Protein AF-N4UVX8-F1 (afdb_monomer_lite)

Secondary structure (DSSP, 8-state):
--TTTTTTSPPPHHHHHHHHHHHHHHHHHHHHHHHHHHHHHHHHHHHHHHHHHHHHHH-GGGHHHHHHHHHHHHHHHHHHHHHHHHHHHHHHHHHHHHHHHHHHHHHHHHHSS----HHHHHHHHHHHTSTTTHHHHHHHHHSHHHHHHHHS--------------------------HHHHHHHHHHHHHHT--

Structure (mmCIF, N/CA/C/O backbone):
data_AF-N4UVX8-F1
#
_entry.id   AF-N4UVX8-F1
#
loop_
_atom_site.group_PDB
_atom_site.id
_atom_site.type_symbol
_atom_site.label_atom_id
_atom_site.label_alt_id
_atom_site.label_comp_id
_atom_site.label_asym_id
_atom_site.label_entity_id
_atom_site.label_seq_id
_atom_site.pdbx_PDB_ins_code
_atom_site.Cartn_x
_atom_site.Cartn_y
_atom_site.Cartn_z
_atom_site.occupancy
_atom_site.B_iso_or_equiv
_atom_site.auth_seq_id
_atom_site.auth_comp_id
_atom_site.auth_asym_id
_atom_site.auth_atom_id
_atom_site.pdbx_PDB_model_num
ATOM 1 N N . MET A 1 1 ? 29.678 16.728 -23.050 1.00 40.78 1 MET A N 1
ATOM 2 C CA . MET A 1 1 ? 29.365 16.455 -24.475 1.00 40.78 1 MET A CA 1
ATOM 3 C C . MET A 1 1 ? 28.230 15.430 -24.682 1.00 40.78 1 MET A C 1
ATOM 5 O O . MET A 1 1 ? 28.049 14.961 -25.798 1.00 40.78 1 MET A O 1
ATOM 9 N N . GLU A 1 2 ? 27.412 15.107 -23.670 1.00 51.91 2 GLU A N 1
ATOM 10 C CA . GLU A 1 2 ? 26.351 14.078 -23.790 1.00 51.91 2 GLU A CA 1
ATOM 11 C C . GLU A 1 2 ? 24.939 14.648 -24.028 1.00 51.91 2 GLU A C 1
ATOM 13 O O . GLU A 1 2 ? 24.034 13.927 -24.437 1.00 51.91 2 GLU A O 1
ATOM 18 N N . THR A 1 3 ? 24.749 15.954 -23.828 1.00 58.91 3 THR A N 1
ATOM 19 C CA . THR A 1 3 ? 23.433 16.615 -23.831 1.00 58.91 3 THR A CA 1
ATOM 20 C C . THR A 1 3 ? 22.866 16.897 -25.224 1.00 58.91 3 THR A C 1
ATOM 22 O O . THR A 1 3 ? 21.654 16.942 -25.385 1.00 58.91 3 THR A O 1
ATOM 25 N N . PHE A 1 4 ? 23.713 17.042 -26.249 1.00 47.88 4 PHE A N 1
ATOM 26 C CA . PHE A 1 4 ? 23.254 17.292 -27.624 1.00 47.88 4 PHE A CA 1
ATOM 27 C C . PHE A 1 4 ? 23.022 16.005 -28.432 1.00 47.88 4 PHE A C 1
ATOM 29 O O . PHE A 1 4 ? 22.174 15.984 -29.320 1.00 47.88 4 PHE A O 1
ATOM 36 N N . LYS A 1 5 ? 23.700 14.897 -28.092 1.00 51.62 5 LYS A N 1
ATOM 37 C CA . LYS A 1 5 ? 23.444 13.581 -28.710 1.00 51.62 5 LYS A CA 1
ATOM 38 C C . LYS A 1 5 ? 22.181 12.910 -28.156 1.00 51.62 5 LYS A C 1
ATOM 40 O O . LYS A 1 5 ? 21.534 12.165 -28.882 1.00 51.62 5 LYS A O 1
ATOM 45 N N . SER A 1 6 ? 21.782 13.208 -26.918 1.00 54.44 6 SER A N 1
ATOM 46 C CA . SER A 1 6 ? 20.578 12.654 -26.276 1.00 54.44 6 SER A CA 1
ATOM 47 C C . SER A 1 6 ? 19.251 13.273 -26.745 1.00 54.44 6 SER A C 1
ATOM 49 O O . SER A 1 6 ? 18.189 12.731 -26.438 1.00 54.44 6 SER A O 1
ATOM 51 N N . LEU A 1 7 ? 19.296 14.375 -27.505 1.00 53.41 7 LEU A N 1
ATOM 52 C CA . LEU A 1 7 ? 18.116 14.979 -28.138 1.00 53.41 7 LEU A CA 1
ATOM 53 C C . LEU A 1 7 ? 17.735 14.293 -29.462 1.00 53.41 7 LEU A C 1
ATOM 55 O O . LEU A 1 7 ? 16.560 14.290 -29.819 1.00 53.41 7 LEU A O 1
ATOM 59 N N . PHE A 1 8 ? 18.695 13.663 -30.152 1.00 54.16 8 PHE A N 1
ATOM 60 C CA . PHE A 1 8 ? 18.471 12.973 -31.433 1.00 54.16 8 PHE A CA 1
ATOM 61 C C . PHE A 1 8 ? 18.647 11.445 -31.362 1.00 54.16 8 PHE A C 1
ATOM 63 O O . PHE A 1 8 ? 18.102 10.730 -32.201 1.00 54.16 8 PHE A O 1
ATOM 70 N N . ALA A 1 9 ? 19.351 10.915 -30.356 1.00 58.72 9 ALA A N 1
ATOM 71 C CA . ALA A 1 9 ? 19.479 9.477 -30.132 1.00 58.72 9 ALA A CA 1
ATOM 72 C C . ALA A 1 9 ? 18.426 8.982 -29.131 1.00 58.72 9 ALA A C 1
ATOM 74 O O . ALA A 1 9 ? 18.265 9.540 -28.042 1.00 58.72 9 ALA A O 1
ATOM 75 N N . LYS A 1 10 ? 17.713 7.904 -29.489 1.00 59.44 10 LYS A N 1
ATOM 76 C CA . LYS A 1 10 ? 16.819 7.191 -28.564 1.00 59.44 10 LYS A CA 1
ATOM 77 C C . LYS A 1 10 ? 17.605 6.854 -27.283 1.00 59.44 10 LYS A C 1
ATOM 79 O O . LYS A 1 10 ? 18.755 6.428 -27.397 1.00 59.44 10 LYS A O 1
ATOM 84 N N . PRO A 1 11 ? 17.036 7.060 -26.081 1.00 63.69 11 PRO A N 1
ATOM 85 C CA . PRO A 1 11 ? 17.769 6.803 -24.851 1.00 63.69 11 PRO A CA 1
ATOM 86 C C . PRO A 1 11 ? 18.174 5.331 -24.791 1.00 63.69 11 PRO A C 1
ATOM 88 O O . PRO A 1 11 ? 17.355 4.469 -25.105 1.00 63.69 11 PRO A O 1
ATOM 91 N N . ASP A 1 12 ? 19.416 5.059 -24.392 1.00 72.50 12 ASP A N 1
ATOM 92 C CA . ASP A 1 12 ? 19.961 3.703 -24.306 1.00 72.50 12 ASP A CA 1
ATOM 93 C C . ASP A 1 12 ? 19.001 2.774 -23.528 1.00 72.50 12 ASP A C 1
ATOM 95 O O . ASP A 1 12 ? 18.672 3.077 -22.372 1.00 72.50 12 ASP A O 1
ATOM 99 N N . PRO A 1 13 ? 18.541 1.658 -24.133 1.00 73.00 13 PRO A N 1
ATOM 100 C CA . PRO A 1 13 ? 17.658 0.681 -23.499 1.00 73.00 13 PRO A CA 1
ATOM 101 C C . PRO A 1 13 ? 18.147 0.210 -22.128 1.00 73.00 13 PRO A C 1
ATOM 103 O O . PRO A 1 13 ? 17.337 -0.064 -21.240 1.00 73.00 13 PRO A O 1
ATOM 106 N N . GLN A 1 14 ? 19.465 0.141 -21.927 1.00 77.00 14 GLN A N 1
ATOM 107 C CA . GLN A 1 14 ? 20.035 -0.297 -20.661 1.00 77.00 14 GLN A CA 1
ATOM 108 C C . GLN A 1 14 ? 19.916 0.782 -19.573 1.00 77.00 14 GLN A C 1
ATOM 110 O O . GLN A 1 14 ? 19.526 0.470 -18.445 1.00 77.00 14 GLN A O 1
ATOM 115 N N . ALA A 1 15 ? 20.190 2.052 -19.886 1.00 81.25 15 ALA A N 1
ATOM 116 C CA . ALA A 1 15 ? 19.948 3.177 -18.974 1.00 81.25 15 ALA A CA 1
ATOM 117 C C . ALA A 1 15 ? 18.460 3.291 -18.591 1.00 81.25 15 ALA A C 1
ATOM 119 O O . ALA A 1 15 ? 18.096 3.476 -17.428 1.00 81.25 15 ALA A O 1
ATOM 120 N N . GLN A 1 16 ? 17.603 3.084 -19.580 1.00 75.69 16 GLN A N 1
ATOM 121 C CA . GLN A 1 16 ? 16.155 3.007 -19.481 1.00 75.69 16 GLN A CA 1
ATOM 122 C C . GLN A 1 16 ? 15.686 1.906 -18.502 1.00 75.69 16 GLN A C 1
ATOM 124 O O . GLN A 1 16 ? 14.980 2.186 -17.528 1.00 75.69 16 GLN A O 1
ATOM 129 N N . MET A 1 17 ? 16.155 0.665 -18.678 1.00 78.56 17 MET A N 1
ATOM 130 C CA . MET A 1 17 ? 15.891 -0.454 -17.763 1.00 78.56 17 MET A CA 1
ATOM 131 C C . MET A 1 17 ? 16.332 -0.141 -16.325 1.00 78.56 17 MET A C 1
ATOM 133 O O . MET A 1 17 ? 15.637 -0.494 -15.366 1.00 78.56 17 MET A O 1
ATOM 137 N N . ARG A 1 18 ? 17.489 0.511 -16.150 1.00 83.50 18 ARG A N 1
ATOM 138 C CA . ARG A 1 18 ? 17.996 0.900 -14.824 1.00 83.50 18 ARG A CA 1
ATOM 139 C C . ARG A 1 18 ? 17.071 1.910 -14.151 1.00 83.50 18 ARG A C 1
ATOM 141 O O . ARG A 1 18 ? 16.739 1.708 -12.984 1.00 83.50 18 ARG A O 1
ATOM 148 N N . LYS A 1 19 ? 16.608 2.934 -14.878 1.00 83.12 19 LYS A N 1
ATOM 149 C CA . LYS A 1 19 ? 15.658 3.933 -14.363 1.00 83.12 19 LYS A CA 1
ATOM 150 C C . LYS A 1 19 ? 14.337 3.284 -13.940 1.00 83.12 19 LYS A C 1
ATOM 152 O O . LYS A 1 19 ? 13.913 3.471 -12.802 1.00 83.12 19 LYS A O 1
ATOM 157 N N . CYS A 1 20 ? 13.750 2.447 -14.800 1.00 80.44 20 CYS A N 1
ATOM 158 C CA . CYS A 1 20 ? 12.512 1.727 -14.491 1.00 80.44 20 CYS A CA 1
ATOM 159 C C . CYS A 1 20 ? 12.672 0.858 -13.232 1.00 80.44 20 CYS A C 1
ATOM 161 O O . CYS A 1 20 ? 11.889 0.968 -12.292 1.00 80.44 20 CYS A O 1
ATOM 163 N N . ASN A 1 21 ? 13.738 0.053 -13.149 1.00 84.38 21 ASN A N 1
ATOM 164 C CA . ASN A 1 21 ? 14.011 -0.764 -11.963 1.00 84.38 21 ASN A CA 1
ATOM 165 C C . ASN A 1 21 ? 14.239 0.079 -10.697 1.00 84.38 21 ASN A C 1
ATOM 167 O O . ASN A 1 21 ? 13.821 -0.331 -9.615 1.00 84.38 21 ASN A O 1
ATOM 171 N N . ALA A 1 22 ? 14.908 1.230 -10.799 1.00 87.69 22 ALA A N 1
ATOM 172 C CA . ALA A 1 22 ? 15.131 2.121 -9.663 1.00 87.69 22 ALA A CA 1
ATOM 173 C C . ALA A 1 22 ? 13.805 2.691 -9.133 1.00 87.69 22 ALA A C 1
ATOM 175 O O . ALA A 1 22 ? 13.542 2.590 -7.931 1.00 87.69 22 ALA A O 1
ATOM 176 N N . LEU A 1 23 ? 12.944 3.189 -10.027 1.00 84.88 23 LEU A N 1
ATOM 177 C CA . LEU A 1 23 ? 11.608 3.689 -9.697 1.00 84.88 23 LEU A CA 1
ATOM 178 C C . LEU A 1 23 ? 10.728 2.595 -9.081 1.00 84.88 23 LEU A C 1
ATOM 180 O O . LEU A 1 23 ? 10.108 2.811 -8.039 1.00 84.88 23 LEU A O 1
ATOM 184 N N . MET A 1 24 ? 10.701 1.392 -9.661 1.00 84.88 24 MET A N 1
ATOM 185 C CA . MET A 1 24 ? 9.924 0.275 -9.111 1.00 84.88 24 MET A CA 1
ATOM 186 C C . MET A 1 24 ? 10.395 -0.112 -7.706 1.00 84.88 24 MET A C 1
ATOM 188 O O . MET A 1 24 ? 9.577 -0.214 -6.793 1.00 84.88 24 MET A O 1
ATOM 192 N N . ARG A 1 25 ? 11.712 -0.222 -7.480 1.00 89.75 25 ARG A N 1
ATOM 193 C CA . ARG A 1 25 ? 12.271 -0.499 -6.145 1.00 89.75 25 ARG A CA 1
ATOM 194 C C . ARG A 1 25 ? 11.951 0.606 -5.142 1.00 89.75 25 ARG A C 1
ATOM 196 O O . ARG A 1 25 ? 11.700 0.309 -3.977 1.00 89.75 25 ARG A O 1
ATOM 203 N N . GLN A 1 26 ? 11.976 1.872 -5.555 1.00 89.94 26 GLN A N 1
ATOM 204 C CA . GLN A 1 26 ? 11.597 2.991 -4.690 1.00 89.94 26 GLN A CA 1
ATOM 205 C C . GLN A 1 26 ? 10.130 2.884 -4.256 1.00 89.94 26 GLN A C 1
ATOM 207 O O . GLN A 1 26 ? 9.838 3.030 -3.069 1.00 89.94 26 GLN A O 1
ATOM 212 N N . ASN A 1 27 ? 9.229 2.567 -5.187 1.00 86.88 27 ASN A N 1
ATOM 213 C CA . ASN A 1 27 ? 7.809 2.378 -4.897 1.00 86.88 27 ASN A CA 1
ATOM 214 C C . ASN A 1 27 ? 7.556 1.164 -3.999 1.00 86.88 27 ASN A C 1
ATOM 216 O O . ASN A 1 27 ? 6.826 1.285 -3.021 1.00 86.88 27 ASN A O 1
ATOM 220 N N . ILE A 1 28 ? 8.220 0.032 -4.251 1.00 90.62 28 ILE A N 1
ATOM 221 C CA . ILE A 1 28 ? 8.122 -1.157 -3.390 1.00 90.62 28 ILE A CA 1
ATOM 222 C C . ILE A 1 28 ? 8.539 -0.819 -1.953 1.00 90.62 28 ILE A C 1
ATOM 224 O O . ILE A 1 28 ? 7.806 -1.124 -1.017 1.00 90.62 28 ILE A O 1
ATOM 228 N N . ARG A 1 29 ? 9.663 -0.110 -1.762 1.00 93.44 29 ARG A N 1
ATOM 229 C CA . ARG A 1 29 ? 10.108 0.324 -0.423 1.00 93.44 29 ARG A CA 1
ATOM 230 C C . ARG A 1 29 ? 9.149 1.314 0.235 1.00 93.44 29 ARG A C 1
ATOM 232 O O . ARG A 1 29 ? 9.030 1.322 1.457 1.00 93.44 29 ARG A O 1
ATOM 239 N N . LYS A 1 30 ? 8.502 2.187 -0.543 1.00 91.00 30 LYS A N 1
ATOM 240 C CA . LYS A 1 30 ? 7.473 3.100 -0.029 1.00 91.00 30 LYS A CA 1
ATOM 241 C C . LYS A 1 30 ? 6.278 2.299 0.495 1.00 91.00 30 LYS A C 1
ATOM 243 O O . LYS A 1 30 ? 5.943 2.448 1.662 1.00 91.00 30 LYS A O 1
ATOM 248 N N . ILE A 1 31 ? 5.753 1.374 -0.308 1.00 91.12 31 ILE A N 1
ATOM 249 C CA . ILE A 1 31 ? 4.643 0.497 0.088 1.00 91.12 31 ILE A CA 1
ATOM 250 C C . ILE A 1 31 ? 5.011 -0.350 1.305 1.00 91.12 31 ILE A C 1
ATOM 252 O O . ILE A 1 31 ? 4.191 -0.509 2.198 1.00 91.12 31 ILE A O 1
ATOM 256 N N . ASP A 1 32 ? 6.237 -0.866 1.387 1.00 94.19 32 ASP A N 1
ATOM 257 C CA . ASP A 1 32 ? 6.678 -1.631 2.556 1.00 94.19 32 ASP A CA 1
ATOM 258 C C . ASP A 1 32 ? 6.656 -0.807 3.845 1.00 94.19 32 ASP A C 1
ATOM 260 O O . ASP A 1 32 ? 6.215 -1.307 4.883 1.00 94.19 32 ASP A O 1
ATOM 264 N N . ARG A 1 33 ? 7.069 0.465 3.779 1.00 94.25 33 ARG A N 1
ATOM 265 C CA . ARG A 1 33 ? 6.947 1.392 4.911 1.00 94.25 33 ARG A CA 1
ATOM 266 C C . ARG A 1 33 ? 5.485 1.664 5.249 1.00 94.25 33 ARG A C 1
ATOM 268 O O . ARG A 1 33 ? 5.116 1.551 6.413 1.00 94.25 33 ARG A O 1
ATOM 275 N N . ASP A 1 34 ? 4.650 1.933 4.250 1.00 92.25 34 ASP A N 1
ATOM 276 C CA . ASP A 1 34 ? 3.224 2.207 4.455 1.00 92.25 34 ASP A CA 1
ATOM 277 C C . ASP A 1 34 ? 2.500 0.991 5.066 1.00 92.25 34 ASP A C 1
ATOM 279 O O . ASP A 1 34 ? 1.735 1.140 6.019 1.00 92.25 34 ASP A O 1
ATOM 283 N N . ILE A 1 35 ? 2.809 -0.233 4.616 1.00 94.56 35 ILE A N 1
ATOM 284 C CA . ILE A 1 35 ? 2.303 -1.484 5.206 1.00 94.56 35 ILE A CA 1
ATOM 285 C C . ILE A 1 35 ? 2.717 -1.593 6.676 1.00 94.56 35 ILE A C 1
ATOM 287 O O . ILE A 1 35 ? 1.895 -1.960 7.516 1.00 94.56 35 ILE A O 1
ATOM 291 N N . GLN A 1 36 ? 3.977 -1.301 7.012 1.00 96.25 36 GLN A N 1
ATOM 292 C CA . GLN A 1 36 ? 4.435 -1.333 8.403 1.00 96.25 36 GLN A CA 1
ATOM 293 C C . GLN A 1 36 ? 3.712 -0.290 9.261 1.00 96.25 36 GLN A C 1
ATOM 295 O O . GLN A 1 36 ? 3.257 -0.625 10.356 1.00 96.25 36 GLN A O 1
ATOM 300 N N . THR A 1 37 ? 3.540 0.932 8.758 1.00 94.94 37 THR A N 1
ATOM 301 C CA . THR A 1 37 ? 2.798 1.994 9.447 1.00 94.94 37 THR A CA 1
ATOM 302 C C . THR A 1 37 ? 1.348 1.582 9.697 1.00 94.94 37 THR A C 1
ATOM 304 O O . THR A 1 37 ? 0.873 1.673 10.830 1.00 94.94 37 THR A O 1
ATOM 307 N N . VAL A 1 38 ? 0.654 1.041 8.691 1.00 95.31 38 VAL A N 1
ATOM 308 C CA . VAL A 1 38 ? -0.734 0.573 8.839 1.00 95.31 38 VAL A CA 1
ATOM 309 C C . VAL A 1 38 ? -0.824 -0.597 9.821 1.00 95.31 38 VAL A C 1
ATOM 311 O O . VAL A 1 38 ? -1.698 -0.595 10.682 1.00 95.31 38 VAL A O 1
ATOM 314 N N . LYS A 1 39 ? 0.114 -1.552 9.793 1.00 95.62 39 LYS A N 1
ATOM 315 C CA . LYS A 1 39 ? 0.164 -2.649 10.779 1.00 95.62 39 LYS A CA 1
ATOM 316 C C . LYS A 1 39 ? 0.351 -2.151 12.213 1.00 95.62 39 LYS A C 1
ATOM 318 O O . LYS A 1 39 ? -0.255 -2.696 13.135 1.00 95.62 39 LYS A O 1
ATOM 323 N N . GLN A 1 40 ? 1.169 -1.120 12.424 1.00 96.06 40 GLN A N 1
ATOM 324 C CA . GLN A 1 40 ? 1.317 -0.508 13.746 1.00 96.06 40 GLN A CA 1
ATOM 325 C C . GLN A 1 40 ? 0.020 0.166 14.203 1.00 96.06 40 GLN A C 1
ATOM 327 O O . GLN A 1 40 ? -0.340 0.045 15.375 1.00 96.06 40 GLN A O 1
ATOM 332 N N . VAL A 1 41 ? -0.693 0.843 13.296 1.00 94.69 41 VAL A N 1
ATOM 333 C CA . VAL A 1 41 ? -2.023 1.403 13.576 1.00 94.69 41 VAL A CA 1
ATOM 334 C C . VAL A 1 41 ? -2.998 0.286 13.945 1.00 94.69 41 VAL A C 1
ATOM 336 O O . VAL A 1 41 ? -3.614 0.365 15.000 1.00 94.69 41 VAL A O 1
ATOM 339 N N . GLU A 1 42 ? -3.070 -0.801 13.171 1.00 94.94 42 GLU A N 1
ATOM 340 C CA . GLU A 1 42 ? -3.922 -1.959 13.481 1.00 94.94 42 GLU A CA 1
ATOM 341 C C . GLU A 1 42 ? -3.647 -2.530 14.880 1.00 94.94 42 GLU A C 1
ATOM 343 O O . GLU A 1 42 ? -4.580 -2.792 15.643 1.00 94.94 42 GLU A O 1
ATOM 348 N N . TYR A 1 43 ? -2.371 -2.699 15.238 1.00 96.38 43 TYR A N 1
ATOM 349 C CA . TYR A 1 43 ? -1.975 -3.203 16.552 1.00 96.38 43 TYR A CA 1
ATOM 350 C C . TYR A 1 43 ? -2.409 -2.262 17.683 1.00 96.38 43 TYR A C 1
ATOM 352 O O . TYR A 1 43 ? -2.991 -2.704 18.677 1.00 96.38 43 TYR A O 1
ATOM 360 N N . LYS A 1 44 ? -2.178 -0.953 17.524 1.00 96.25 44 LYS A N 1
ATOM 361 C CA . LYS A 1 44 ? -2.595 0.065 18.498 1.00 96.25 44 LYS A CA 1
ATOM 362 C C . LYS A 1 44 ? -4.116 0.104 18.643 1.00 96.25 44 LYS A C 1
ATOM 364 O O . LYS A 1 44 ? -4.604 0.054 19.768 1.00 96.25 44 LYS A O 1
ATOM 369 N N . THR A 1 45 ? -4.861 0.103 17.540 1.00 96.31 45 THR A N 1
ATOM 370 C CA . THR A 1 45 ? -6.331 0.106 17.546 1.00 96.31 45 THR A CA 1
ATOM 371 C C . THR A 1 45 ? -6.891 -1.140 18.227 1.00 96.31 45 THR A C 1
ATOM 373 O O . THR A 1 45 ? -7.806 -1.035 19.040 1.00 96.31 45 THR A O 1
ATOM 376 N N . LYS A 1 46 ? -6.299 -2.320 17.993 1.00 96.06 46 LYS A N 1
ATOM 377 C CA . LYS A 1 46 ? -6.678 -3.548 18.709 1.00 96.06 46 LYS A CA 1
ATOM 378 C C . LYS A 1 46 ? -6.495 -3.404 20.223 1.00 96.06 46 LYS A C 1
ATOM 380 O O . LYS A 1 46 ? -7.370 -3.808 20.985 1.00 96.06 46 LYS A O 1
ATOM 385 N N . ASN A 1 47 ? -5.389 -2.809 20.665 1.00 96.62 47 ASN A N 1
ATOM 386 C CA . ASN A 1 47 ? -5.144 -2.581 22.089 1.00 96.62 47 ASN A CA 1
ATOM 387 C C . ASN A 1 47 ? -6.105 -1.547 22.688 1.00 96.62 47 ASN A C 1
ATOM 389 O O . ASN A 1 47 ? -6.558 -1.741 23.813 1.00 96.62 47 ASN A O 1
ATOM 393 N N . LEU A 1 48 ? -6.458 -0.494 21.945 1.00 95.31 48 LEU A N 1
ATOM 394 C CA . LEU A 1 48 ? -7.455 0.494 22.371 1.00 95.31 48 LEU A CA 1
ATOM 395 C C . LEU A 1 48 ? -8.834 -0.142 22.574 1.00 95.31 48 LEU A C 1
ATOM 397 O O . LEU A 1 48 ? -9.469 0.126 23.590 1.00 95.31 48 LEU A O 1
ATOM 401 N N . ILE A 1 49 ? -9.251 -1.052 21.686 1.00 94.81 49 ILE A N 1
ATOM 402 C CA . ILE A 1 49 ? -10.495 -1.825 21.843 1.00 94.81 49 ILE A CA 1
ATOM 403 C C . ILE A 1 49 ? -10.473 -2.624 23.151 1.00 94.81 49 ILE A C 1
ATOM 405 O O . ILE A 1 49 ? -11.407 -2.538 23.943 1.00 94.81 49 ILE A O 1
ATOM 409 N N . LEU A 1 50 ? -9.389 -3.363 23.413 1.00 94.56 50 LEU A N 1
ATOM 410 C CA . LEU A 1 50 ? -9.258 -4.164 24.636 1.00 94.56 50 LEU A CA 1
ATOM 411 C C . LEU A 1 50 ? -9.235 -3.302 25.905 1.00 94.56 50 LEU A C 1
ATOM 413 O O . LEU A 1 50 ? -9.739 -3.714 26.947 1.00 94.56 50 LEU A O 1
ATOM 417 N N . GLN A 1 51 ? -8.628 -2.116 25.846 1.00 93.00 51 GLN A N 1
ATOM 418 C CA . GLN A 1 51 ? -8.610 -1.186 26.972 1.00 93.00 51 GLN A CA 1
ATOM 419 C C . GLN A 1 51 ? -9.988 -0.573 27.229 1.00 93.00 51 GLN A C 1
ATOM 421 O O . GLN A 1 51 ? -10.385 -0.478 28.388 1.00 93.00 51 GLN A O 1
ATOM 426 N N . ALA A 1 52 ? -10.710 -0.180 26.179 1.00 91.69 52 ALA A N 1
ATOM 427 C CA . ALA A 1 52 ? -12.063 0.353 26.295 1.00 91.69 52 ALA A CA 1
ATOM 428 C C . ALA A 1 52 ? -13.028 -0.701 26.866 1.00 91.69 52 ALA A C 1
ATOM 430 O O . ALA A 1 52 ? -13.762 -0.404 27.808 1.00 91.69 52 ALA A O 1
ATOM 431 N N . ASP A 1 53 ? -12.941 -1.952 26.405 1.00 90.69 53 ASP A N 1
ATOM 432 C CA . ASP A 1 53 ? -13.741 -3.064 26.935 1.00 90.69 53 ASP A CA 1
ATOM 433 C C . ASP A 1 53 ? -13.464 -3.323 28.428 1.00 90.69 53 ASP A C 1
ATOM 435 O O . ASP A 1 53 ? -14.380 -3.368 29.249 1.00 90.69 53 ASP A O 1
ATOM 439 N N . LYS A 1 54 ? -12.187 -3.360 28.833 1.00 91.06 54 LYS A N 1
ATOM 440 C CA . LYS A 1 54 ? -11.810 -3.492 30.253 1.00 91.06 54 LYS A CA 1
ATOM 441 C C . LYS A 1 54 ? -12.313 -2.338 31.125 1.00 91.06 54 LYS A C 1
ATOM 443 O O . LYS A 1 54 ? -12.640 -2.561 32.289 1.00 91.06 54 LYS A O 1
ATOM 448 N N . ARG A 1 55 ? -12.359 -1.104 30.604 1.00 88.25 55 ARG A N 1
ATOM 449 C CA . ARG A 1 55 ? -12.927 0.047 31.333 1.00 88.25 55 ARG A CA 1
ATOM 450 C C . ARG A 1 55 ? -14.433 -0.109 31.524 1.00 88.25 55 ARG A C 1
ATOM 452 O O . ARG A 1 55 ? -14.911 0.150 32.623 1.00 88.25 55 ARG A O 1
ATOM 459 N N . ALA A 1 56 ? -15.150 -0.582 30.502 1.00 88.38 56 ALA A N 1
ATOM 460 C CA . ALA A 1 56 ? -16.585 -0.851 30.588 1.00 88.38 56 ALA A CA 1
ATOM 461 C C . ALA A 1 56 ? -16.918 -1.882 31.678 1.00 88.38 56 ALA A C 1
ATOM 463 O O . ALA A 1 56 ? -17.918 -1.738 32.374 1.00 88.38 56 ALA A O 1
ATOM 464 N N . GLN A 1 57 ? -16.062 -2.897 31.845 1.00 86.94 57 GLN A N 1
ATOM 465 C CA . GLN A 1 57 ? -16.230 -3.931 32.871 1.00 86.94 57 GLN A CA 1
ATOM 466 C C . GLN A 1 57 ? -15.986 -3.419 34.299 1.00 86.94 57 GLN A C 1
ATOM 468 O O . GLN A 1 57 ? -16.610 -3.913 35.233 1.00 86.94 57 GLN A O 1
ATOM 473 N N . ARG A 1 58 ? -15.076 -2.451 34.491 1.00 88.12 58 ARG A N 1
ATOM 474 C CA . ARG A 1 58 ? -14.755 -1.898 35.821 1.00 88.12 58 ARG A CA 1
ATOM 475 C C . ARG A 1 58 ? -15.730 -0.827 36.290 1.00 88.12 58 ARG A C 1
ATOM 477 O O . ARG A 1 58 ? -16.007 -0.766 37.480 1.00 88.12 58 ARG A O 1
ATOM 484 N N . ASP A 1 59 ? -16.209 0.012 35.376 1.00 87.44 59 ASP A N 1
ATOM 485 C CA . ASP A 1 59 ? -17.081 1.143 35.692 1.00 87.44 59 ASP A CA 1
ATOM 486 C C . ASP A 1 59 ? -18.400 1.034 34.904 1.00 87.44 59 ASP A C 1
ATOM 488 O O . ASP A 1 59 ? -18.501 1.529 33.773 1.00 87.44 59 ASP A O 1
ATOM 492 N N . PRO A 1 60 ? -19.447 0.411 35.485 1.00 84.88 60 PRO A N 1
ATOM 493 C CA . PRO A 1 60 ? -20.737 0.224 34.814 1.00 84.88 60 PRO A CA 1
ATOM 494 C C . PRO A 1 60 ? -21.406 1.544 34.408 1.00 84.88 60 PRO A C 1
ATOM 496 O O . PRO A 1 60 ? -22.136 1.601 33.419 1.00 84.88 60 PRO A O 1
ATOM 499 N N . SER A 1 61 ? -21.116 2.628 35.134 1.00 88.25 61 SER A N 1
ATOM 500 C CA . SER A 1 61 ? -21.611 3.979 34.846 1.00 88.25 61 SER A CA 1
ATOM 501 C C . SER A 1 61 ? -21.123 4.519 33.493 1.00 88.25 61 SER A C 1
ATOM 503 O O . SER A 1 61 ? -21.853 5.236 32.808 1.00 88.25 61 SER A O 1
ATOM 505 N N . ARG A 1 62 ? -19.912 4.134 33.064 1.00 86.56 62 ARG A N 1
ATOM 506 C CA . ARG A 1 62 ? -19.288 4.561 31.799 1.00 86.56 62 ARG A CA 1
ATOM 507 C C . ARG A 1 62 ? -19.415 3.524 30.684 1.00 86.56 62 ARG A C 1
ATOM 509 O O . ARG A 1 62 ? -18.931 3.758 29.576 1.00 86.56 62 ARG A O 1
ATOM 516 N N . ALA A 1 63 ? -20.101 2.407 30.929 1.00 87.44 63 ALA A N 1
ATOM 517 C CA . ALA A 1 63 ? -20.208 1.302 29.980 1.00 87.44 63 ALA A CA 1
ATOM 518 C C . ALA A 1 63 ? -20.768 1.733 28.612 1.00 87.44 63 ALA A C 1
ATOM 520 O O . ALA A 1 63 ? -20.247 1.314 27.582 1.00 87.44 63 ALA A O 1
ATOM 521 N N . LYS A 1 64 ? -21.771 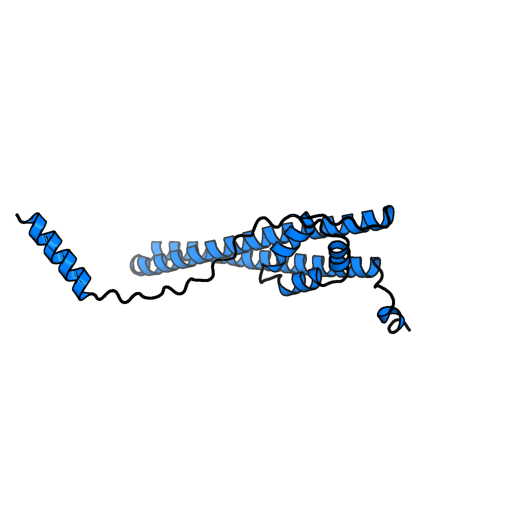2.624 28.576 1.00 89.56 64 LYS A N 1
ATOM 522 C CA . LYS A 1 64 ? -22.340 3.131 27.311 1.00 89.56 64 LYS A CA 1
ATOM 523 C C . LYS A 1 64 ? -21.321 3.909 26.471 1.00 89.56 64 LYS A C 1
ATOM 525 O O . LYS A 1 64 ? -21.269 3.714 25.261 1.00 89.56 64 LYS A O 1
ATOM 530 N N . GLN A 1 65 ? -20.508 4.757 27.104 1.00 89.69 65 GLN A N 1
ATOM 531 C CA . GLN A 1 65 ? -19.461 5.526 26.419 1.00 89.69 65 GLN A CA 1
ATOM 532 C C . GLN A 1 65 ? -18.362 4.594 25.901 1.00 89.69 65 GLN A C 1
ATOM 534 O O . GLN A 1 65 ? -18.012 4.634 24.726 1.00 89.69 65 GLN A O 1
ATOM 539 N N . ALA A 1 66 ? -17.893 3.673 26.744 1.00 90.62 66 ALA A N 1
ATOM 540 C CA . ALA A 1 66 ? -16.880 2.696 26.358 1.00 90.62 66 ALA A CA 1
ATOM 541 C C . ALA A 1 66 ? -17.349 1.780 25.208 1.00 90.62 66 ALA A C 1
ATOM 543 O O . ALA A 1 66 ? -16.572 1.463 24.312 1.00 90.62 66 ALA A O 1
ATOM 544 N N . GLN A 1 67 ? -18.630 1.399 25.170 1.00 89.38 67 GLN A N 1
ATOM 545 C CA . GLN A 1 67 ? -19.205 0.643 24.051 1.00 89.38 67 GLN A CA 1
ATOM 546 C C . GLN A 1 67 ? -19.232 1.438 22.737 1.00 89.38 67 GLN A C 1
ATOM 548 O O . GLN A 1 67 ? -19.041 0.849 21.671 1.00 89.38 67 GLN A O 1
ATOM 553 N N . GLN A 1 68 ? -19.464 2.753 22.788 1.00 91.69 68 GLN A N 1
ATOM 554 C CA . GLN A 1 68 ? -19.374 3.618 21.606 1.00 91.69 68 GLN A CA 1
ATOM 555 C C . GLN A 1 68 ? -17.928 3.699 21.101 1.00 91.69 68 GLN A C 1
ATOM 557 O O . GLN A 1 68 ? -17.687 3.407 19.931 1.00 91.69 68 GLN A O 1
ATOM 562 N N . GLU A 1 69 ? -16.960 3.943 21.993 1.00 92.50 69 GLU A N 1
ATOM 563 C CA . GLU A 1 69 ? -15.527 3.943 21.657 1.00 92.50 69 GLU A CA 1
ATOM 564 C C . GLU A 1 69 ? -15.092 2.623 21.001 1.00 92.50 69 GLU A C 1
ATOM 566 O O . GLU A 1 69 ? -14.424 2.621 19.967 1.00 92.50 69 GLU A O 1
ATOM 571 N N . VAL A 1 70 ? -15.517 1.479 21.553 1.00 93.81 70 VAL A N 1
ATOM 572 C CA . VAL A 1 70 ? -15.238 0.153 20.978 1.00 93.81 70 VAL A CA 1
ATOM 573 C C . VAL A 1 70 ? -15.790 0.032 19.558 1.00 93.81 70 VAL A C 1
ATOM 575 O O . VAL A 1 70 ? -15.098 -0.485 18.678 1.00 93.81 70 VAL A O 1
ATOM 578 N N . ARG A 1 71 ? -17.017 0.507 19.306 1.00 94.38 71 ARG A N 1
ATOM 579 C CA . ARG A 1 71 ? -17.633 0.465 17.970 1.00 94.38 71 ARG A CA 1
ATOM 580 C C . ARG A 1 71 ? -16.871 1.326 16.969 1.00 94.38 71 ARG A C 1
ATOM 582 O O . ARG A 1 71 ? -16.653 0.883 15.839 1.00 94.38 71 ARG A O 1
ATOM 589 N N . ASP A 1 72 ? -16.436 2.509 17.376 1.00 94.75 72 ASP A N 1
ATOM 590 C CA . ASP A 1 72 ? -15.694 3.416 16.504 1.00 94.75 72 ASP A CA 1
ATOM 591 C C . ASP A 1 72 ? -14.287 2.885 16.204 1.00 94.75 72 ASP A C 1
ATOM 593 O O . ASP A 1 72 ? -13.894 2.805 15.035 1.00 94.75 72 ASP A O 1
ATOM 597 N N . PHE A 1 73 ? -13.569 2.378 17.210 1.00 95.69 73 PHE A N 1
ATOM 598 C CA . PHE A 1 73 ? -12.278 1.720 16.994 1.00 95.69 73 PHE A CA 1
ATOM 599 C C . PHE A 1 73 ? -12.401 0.449 16.147 1.00 95.69 73 PHE A C 1
ATOM 601 O O . PHE A 1 73 ? -11.527 0.174 15.324 1.00 95.69 73 PHE A O 1
ATOM 608 N N . ALA A 1 74 ? -13.480 -0.324 16.291 1.00 95.75 74 ALA A N 1
ATOM 609 C CA . ALA A 1 74 ? -13.721 -1.505 15.465 1.00 95.75 74 ALA A CA 1
ATOM 610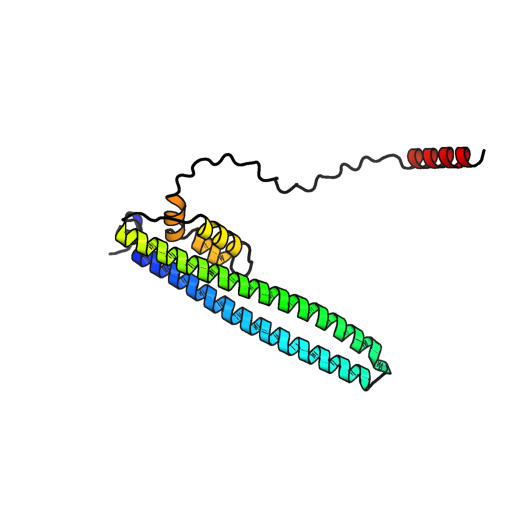 C C . ALA A 1 74 ? -13.930 -1.139 13.986 1.00 95.75 74 ALA A C 1
ATOM 612 O O . ALA A 1 74 ? -13.370 -1.799 13.105 1.00 95.75 74 ALA A O 1
ATOM 613 N N . ARG A 1 75 ? -14.682 -0.068 13.697 1.00 96.12 75 ARG A N 1
ATOM 614 C CA . ARG A 1 75 ? -14.839 0.453 12.328 1.00 96.12 75 ARG A CA 1
ATOM 615 C C . ARG A 1 75 ? -13.496 0.870 11.739 1.00 96.12 75 ARG A C 1
ATOM 617 O O . ARG A 1 75 ? -13.192 0.507 10.601 1.00 96.12 75 ARG A O 1
ATOM 624 N N . GLU A 1 76 ? -12.677 1.569 12.518 1.00 95.25 76 GLU A N 1
ATOM 625 C CA . GLU A 1 76 ? -11.356 2.008 12.070 1.00 95.25 76 GLU A CA 1
ATOM 626 C C . GLU A 1 76 ? -10.391 0.833 11.860 1.00 95.25 76 GLU A C 1
ATOM 628 O O . GLU A 1 76 ? -9.670 0.791 10.865 1.00 95.25 76 GLU A O 1
ATOM 633 N N . LEU A 1 77 ? -10.447 -0.198 12.708 1.00 95.62 77 LEU A N 1
ATOM 634 C CA . LEU A 1 77 ? -9.666 -1.423 12.528 1.00 95.62 77 LEU A CA 1
ATOM 635 C C . LEU A 1 77 ? -10.002 -2.127 11.204 1.00 95.62 77 LEU A C 1
ATOM 637 O O . LEU A 1 77 ? -9.105 -2.603 10.507 1.00 95.62 77 LEU A O 1
ATOM 641 N N . VAL A 1 78 ? -11.285 -2.191 10.833 1.00 96.38 78 VAL A N 1
ATOM 642 C CA . VAL A 1 78 ? -11.709 -2.772 9.549 1.00 96.38 78 VAL A CA 1
ATOM 643 C C . VAL A 1 78 ? -11.193 -1.940 8.373 1.00 96.38 78 VAL A C 1
ATOM 645 O O . VAL A 1 78 ? -10.732 -2.511 7.382 1.00 96.38 78 VAL A O 1
ATOM 648 N N . ARG A 1 79 ? -11.223 -0.607 8.471 1.00 94.62 79 ARG A N 1
ATOM 649 C CA . ARG A 1 79 ? -10.668 0.290 7.443 1.00 94.62 79 ARG A CA 1
ATOM 650 C C . ARG A 1 79 ? -9.158 0.113 7.294 1.00 94.62 79 ARG A C 1
ATOM 652 O O . ARG A 1 79 ? -8.691 -0.073 6.171 1.00 94.62 79 ARG A O 1
ATOM 659 N N . ALA A 1 80 ? -8.419 0.079 8.402 1.00 94.25 80 ALA A N 1
ATOM 660 C CA . ALA A 1 80 ? -6.978 -0.159 8.409 1.00 94.25 80 ALA A CA 1
ATOM 661 C C . ALA A 1 80 ? -6.624 -1.499 7.741 1.00 94.25 80 ALA A C 1
ATOM 663 O O . ALA A 1 80 ? -5.792 -1.530 6.835 1.00 94.25 80 ALA A O 1
ATOM 664 N N . ARG A 1 81 ? -7.357 -2.575 8.065 1.00 94.81 81 ARG A N 1
ATOM 665 C CA . ARG A 1 81 ? -7.190 -3.892 7.424 1.00 94.81 81 ARG A CA 1
ATOM 666 C C . ARG A 1 81 ? -7.449 -3.871 5.923 1.00 94.81 81 ARG A C 1
ATOM 668 O O . ARG A 1 81 ? -6.689 -4.472 5.166 1.00 94.81 81 ARG A O 1
ATOM 675 N N . LYS A 1 82 ? -8.500 -3.178 5.470 1.00 94.19 82 LYS A N 1
ATOM 676 C CA . LYS A 1 82 ? -8.785 -3.017 4.032 1.00 94.19 82 LYS A CA 1
ATOM 677 C C . LYS A 1 82 ? -7.655 -2.268 3.322 1.00 94.19 82 LYS A C 1
ATOM 679 O O . LYS A 1 82 ? -7.247 -2.677 2.237 1.00 94.19 82 LYS A O 1
ATOM 684 N N . THR A 1 83 ? -7.120 -1.218 3.941 1.00 91.50 83 THR A N 1
ATOM 685 C CA . THR A 1 83 ? -5.960 -0.480 3.422 1.00 91.50 83 THR A CA 1
ATOM 686 C C . THR A 1 83 ? -4.713 -1.366 3.360 1.00 91.50 83 THR A C 1
ATOM 688 O O . THR A 1 83 ? -4.066 -1.423 2.319 1.00 91.50 83 THR A O 1
ATOM 691 N N . SER A 1 84 ? -4.419 -2.130 4.414 1.00 92.44 84 SER A N 1
ATOM 692 C CA . SER A 1 84 ? -3.308 -3.092 4.452 1.00 92.44 84 SER A CA 1
ATOM 693 C C . SER A 1 84 ? -3.420 -4.145 3.341 1.00 92.44 84 SER A C 1
ATOM 695 O O . SER A 1 84 ? -2.478 -4.345 2.575 1.00 92.44 84 SER A O 1
ATOM 697 N N . ALA A 1 85 ? -4.600 -4.751 3.168 1.00 93.44 85 ALA A N 1
ATOM 698 C CA . ALA A 1 85 ? -4.857 -5.725 2.106 1.00 93.44 85 ALA A CA 1
ATOM 699 C C . ALA A 1 85 ? -4.683 -5.125 0.698 1.00 93.44 85 ALA A C 1
ATOM 701 O O . ALA A 1 85 ? -4.078 -5.755 -0.177 1.00 93.44 85 ALA A O 1
ATOM 702 N N . ARG A 1 86 ? -5.154 -3.887 0.486 1.00 91.06 86 ARG A N 1
ATOM 703 C CA . ARG A 1 86 ? -4.943 -3.148 -0.766 1.00 91.06 86 ARG A CA 1
ATOM 704 C C . ARG A 1 86 ? -3.454 -2.932 -1.026 1.00 91.06 86 ARG A C 1
ATOM 706 O O . ARG A 1 86 ? -2.985 -3.284 -2.105 1.00 91.06 86 ARG A O 1
ATOM 713 N N . LEU A 1 87 ? -2.698 -2.428 -0.052 1.00 91.56 87 LEU A N 1
ATOM 714 C CA . LEU A 1 87 ? -1.256 -2.189 -0.188 1.00 91.56 87 LEU A CA 1
ATOM 715 C C . LEU A 1 87 ? -0.474 -3.481 -0.473 1.00 91.56 87 LEU A C 1
ATOM 717 O O . LEU A 1 87 ? 0.399 -3.489 -1.338 1.00 91.56 87 LEU A O 1
ATOM 721 N N . ILE A 1 88 ? -0.816 -4.595 0.182 1.00 93.38 88 ILE A N 1
ATOM 722 C CA . ILE A 1 88 ? -0.196 -5.908 -0.069 1.00 93.38 88 ILE A CA 1
ATOM 723 C C . ILE A 1 88 ? -0.470 -6.380 -1.503 1.00 93.38 88 ILE A C 1
ATOM 725 O O . ILE A 1 88 ? 0.451 -6.806 -2.200 1.00 93.38 88 ILE A O 1
ATOM 729 N N . THR A 1 89 ? -1.715 -6.257 -1.968 1.00 91.75 89 THR A N 1
ATOM 730 C CA . THR A 1 89 ? -2.090 -6.597 -3.352 1.00 91.75 89 THR A CA 1
ATOM 731 C C . THR A 1 89 ? -1.328 -5.727 -4.352 1.00 91.75 89 THR A C 1
ATOM 733 O O . THR A 1 89 ? -0.796 -6.221 -5.343 1.00 91.75 89 THR A O 1
ATOM 736 N N . SER A 1 90 ? -1.198 -4.438 -4.047 1.00 89.19 90 SER A N 1
ATOM 737 C CA . SER A 1 90 ? -0.468 -3.461 -4.863 1.00 89.19 90 SER A CA 1
ATOM 738 C C . SER A 1 90 ? 1.023 -3.790 -4.942 1.00 89.19 90 SER A C 1
ATOM 740 O O . SER A 1 90 ? 1.623 -3.736 -6.012 1.00 89.19 90 SER A O 1
ATOM 742 N N . LYS A 1 91 ? 1.629 -4.210 -3.824 1.00 90.94 91 LYS A N 1
ATOM 743 C CA . LYS A 1 91 ? 3.011 -4.702 -3.797 1.00 9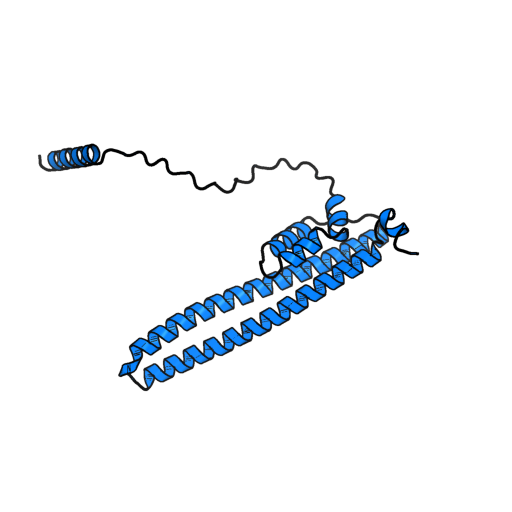0.94 91 LYS A CA 1
ATOM 744 C C . LYS A 1 91 ? 3.186 -5.921 -4.705 1.00 90.94 91 LYS A C 1
ATOM 746 O O . LYS A 1 91 ? 4.166 -5.995 -5.441 1.00 90.94 91 LYS A O 1
ATOM 751 N N . ALA A 1 92 ? 2.248 -6.866 -4.664 1.00 91.62 92 ALA A N 1
ATOM 752 C CA . ALA A 1 92 ? 2.297 -8.059 -5.505 1.00 91.62 92 ALA A CA 1
ATOM 753 C C . ALA A 1 92 ? 2.192 -7.707 -6.999 1.00 91.62 92 ALA A C 1
ATOM 755 O O . ALA A 1 92 ? 3.008 -8.174 -7.792 1.00 91.62 92 ALA A O 1
ATOM 756 N N . GLN A 1 93 ? 1.258 -6.822 -7.366 1.00 87.81 93 GLN A N 1
ATOM 757 C CA . GLN A 1 93 ? 1.126 -6.298 -8.731 1.00 87.81 93 GLN A CA 1
ATOM 758 C C . GLN A 1 93 ? 2.413 -5.605 -9.198 1.00 87.81 93 GLN A C 1
ATOM 760 O O . GLN A 1 93 ? 2.867 -5.824 -10.318 1.00 87.81 93 GLN A O 1
ATOM 765 N N . LEU A 1 94 ? 3.066 -4.827 -8.331 1.00 87.38 94 LEU A N 1
ATOM 766 C CA . LEU A 1 94 ? 4.342 -4.195 -8.666 1.00 87.38 94 LEU A CA 1
ATOM 767 C C . LEU A 1 94 ? 5.477 -5.184 -8.892 1.00 87.38 94 LEU A C 1
ATOM 769 O O . LEU A 1 94 ? 6.248 -5.025 -9.835 1.00 87.38 94 LEU A O 1
ATOM 773 N N . ASN A 1 95 ? 5.578 -6.208 -8.049 1.00 90.38 95 ASN A N 1
ATOM 774 C CA . ASN A 1 95 ? 6.575 -7.258 -8.226 1.00 90.38 95 ASN A CA 1
ATOM 775 C C . ASN A 1 95 ? 6.343 -8.032 -9.534 1.00 90.38 95 ASN A C 1
ATOM 777 O O . ASN A 1 95 ? 7.310 -8.314 -10.240 1.00 90.38 95 ASN A O 1
ATOM 781 N N . SER A 1 96 ? 5.079 -8.305 -9.885 1.00 88.69 96 SER A N 1
ATOM 782 C CA . SER A 1 96 ? 4.688 -8.904 -11.171 1.00 88.69 96 SER A CA 1
ATOM 783 C C . SER A 1 96 ? 5.193 -8.062 -12.345 1.00 88.69 96 SER A C 1
ATOM 785 O O . SER A 1 96 ? 5.953 -8.553 -13.181 1.00 88.69 96 SER A O 1
ATOM 787 N N . VAL A 1 97 ? 4.879 -6.761 -12.353 1.00 84.12 97 VAL A N 1
ATOM 788 C CA . VAL A 1 97 ? 5.351 -5.834 -13.393 1.00 84.12 97 VAL A CA 1
ATOM 789 C C . VAL A 1 97 ? 6.879 -5.795 -13.442 1.00 84.12 97 VAL A C 1
ATOM 791 O O . VAL A 1 97 ? 7.451 -5.786 -14.527 1.00 84.12 97 VAL A O 1
ATOM 794 N N . GLN A 1 98 ? 7.567 -5.825 -12.296 1.00 86.19 98 GLN A N 1
ATOM 795 C CA . GLN A 1 98 ? 9.028 -5.767 -12.259 1.00 86.19 98 GLN A CA 1
ATOM 796 C C . GLN A 1 98 ? 9.641 -6.996 -12.933 1.00 86.19 98 GLN A C 1
ATOM 798 O O . GLN A 1 98 ? 10.572 -6.856 -13.725 1.00 86.19 98 GLN A O 1
ATOM 803 N N . MET A 1 99 ? 9.116 -8.187 -12.634 1.00 86.75 99 MET A N 1
ATOM 804 C CA . MET A 1 99 ? 9.561 -9.431 -13.260 1.00 86.75 99 MET A CA 1
ATOM 805 C C . MET A 1 99 ? 9.301 -9.421 -14.766 1.00 86.75 99 MET A C 1
ATOM 807 O O . MET A 1 99 ? 10.214 -9.690 -15.541 1.00 86.75 99 MET A O 1
ATOM 811 N N . GLN A 1 100 ? 8.093 -9.040 -15.182 1.00 82.75 100 GLN A N 1
ATOM 812 C CA . GLN A 1 100 ? 7.712 -9.020 -16.595 1.00 82.75 100 GLN A CA 1
ATOM 813 C C . GLN A 1 100 ? 8.511 -7.985 -17.401 1.00 82.75 100 GLN A C 1
ATOM 815 O O . GLN A 1 100 ? 8.879 -8.234 -18.546 1.00 82.75 100 GLN A O 1
ATOM 820 N N . VAL A 1 101 ? 8.837 -6.830 -16.812 1.00 80.25 101 VAL A N 1
ATOM 821 C CA . VAL A 1 101 ? 9.727 -5.845 -17.442 1.00 80.25 101 VAL A CA 1
ATOM 822 C C . VAL A 1 101 ? 11.140 -6.417 -17.585 1.00 80.25 101 VAL A C 1
ATOM 824 O O . VAL A 1 101 ? 11.738 -6.285 -18.650 1.00 80.25 101 VAL A O 1
ATOM 827 N N . GLN A 1 102 ? 11.681 -7.077 -16.555 1.00 83.62 102 GLN A N 1
ATOM 828 C CA . GLN A 1 102 ? 13.004 -7.712 -16.634 1.00 83.62 102 GLN A CA 1
ATOM 829 C C . GLN A 1 102 ? 13.061 -8.800 -17.712 1.00 83.62 102 GLN A C 1
ATOM 831 O O . GLN A 1 102 ? 14.022 -8.838 -18.480 1.00 83.62 102 GLN A O 1
ATOM 836 N N . GLU A 1 103 ? 12.021 -9.626 -17.808 1.00 83.81 103 GLU A N 1
ATOM 837 C CA . GLU A 1 103 ? 11.857 -10.624 -18.864 1.00 83.81 103 GLU A CA 1
ATOM 838 C C . GLU A 1 103 ? 11.829 -9.969 -20.250 1.00 83.81 103 GLU A C 1
ATOM 840 O O . GLU A 1 103 ? 12.621 -10.338 -21.115 1.00 83.81 103 GLU A O 1
ATOM 845 N N . ALA A 1 104 ? 11.005 -8.936 -20.450 1.00 80.19 104 ALA A N 1
ATOM 846 C CA . ALA A 1 104 ? 10.901 -8.230 -21.728 1.00 80.19 104 ALA A CA 1
ATOM 847 C C . ALA A 1 104 ? 12.252 -7.653 -22.201 1.00 80.19 104 ALA A C 1
ATOM 849 O O . ALA A 1 104 ? 12.562 -7.675 -23.394 1.00 80.19 104 ALA A O 1
ATOM 850 N N . PHE A 1 105 ? 13.093 -7.181 -21.274 1.00 79.19 105 PHE A N 1
ATOM 851 C CA . PHE A 1 105 ? 14.454 -6.734 -21.587 1.00 79.19 105 PHE A CA 1
ATOM 852 C C . PHE A 1 105 ? 15.421 -7.881 -21.891 1.00 79.19 105 PHE A C 1
ATOM 854 O O . PHE A 1 105 ? 16.278 -7.732 -22.766 1.00 79.19 105 PHE A O 1
ATOM 861 N N . ALA A 1 106 ? 15.306 -9.012 -21.194 1.00 83.25 106 ALA A N 1
ATOM 862 C CA . ALA A 1 106 ? 16.107 -10.197 -21.483 1.00 83.25 106 ALA A CA 1
ATOM 863 C C . ALA A 1 106 ? 15.789 -10.744 -22.883 1.00 83.25 106 ALA A C 1
ATOM 865 O O . ALA A 1 106 ? 16.710 -10.985 -23.662 1.00 83.25 106 ALA A O 1
ATOM 866 N N . VAL A 1 107 ? 14.501 -10.825 -23.232 1.00 81.56 107 VAL A N 1
ATOM 867 C CA . VAL A 1 107 ? 14.027 -11.210 -24.568 1.00 81.56 107 VAL A CA 1
ATOM 868 C C . VAL A 1 107 ? 14.574 -10.256 -25.629 1.00 81.56 107 VAL A C 1
ATOM 870 O O . VAL A 1 107 ? 15.176 -10.716 -26.593 1.00 81.56 107 VAL A O 1
ATOM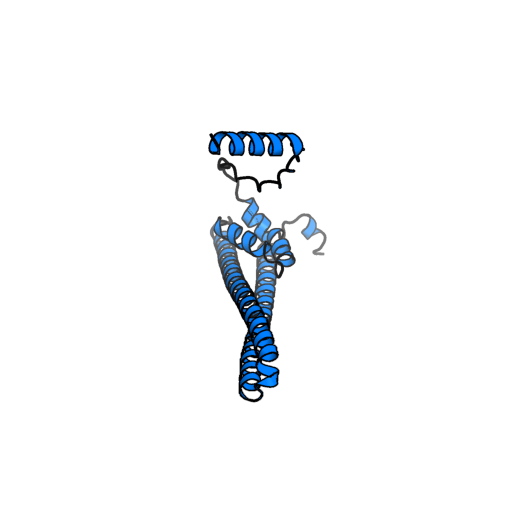 873 N N . ARG A 1 108 ? 14.514 -8.932 -25.414 1.00 78.38 108 ARG A N 1
ATOM 874 C CA . ARG A 1 108 ? 15.105 -7.939 -26.336 1.00 78.38 108 ARG A CA 1
ATOM 875 C C . ARG A 1 108 ? 16.593 -8.165 -26.589 1.00 78.38 108 ARG A C 1
ATOM 877 O O . ARG A 1 108 ? 17.062 -7.952 -27.702 1.00 78.38 108 ARG A O 1
ATOM 884 N N . LYS A 1 109 ? 17.353 -8.554 -25.563 1.00 79.38 109 LYS A N 1
ATOM 885 C CA . LYS A 1 109 ? 18.796 -8.796 -25.690 1.00 79.38 109 LYS A CA 1
ATOM 886 C C . LYS A 1 109 ? 19.102 -10.001 -26.587 1.00 79.38 109 LYS A C 1
ATOM 888 O O . LYS A 1 109 ? 20.159 -10.024 -27.208 1.00 79.38 109 LYS A O 1
ATOM 893 N N . ILE A 1 110 ? 18.200 -10.979 -26.627 1.00 79.12 110 ILE A N 1
ATOM 894 C CA . ILE A 1 110 ? 18.353 -12.226 -27.382 1.00 79.12 110 ILE A CA 1
ATOM 895 C C . ILE A 1 110 ? 17.754 -12.081 -28.787 1.00 79.12 110 ILE A C 1
ATOM 897 O O . ILE A 1 110 ? 18.426 -12.345 -29.775 1.00 79.12 110 ILE A O 1
ATOM 901 N N . GLU A 1 111 ? 16.502 -11.636 -28.875 1.00 74.94 111 GLU A N 1
ATOM 902 C CA . GLU A 1 111 ? 15.700 -11.615 -30.106 1.00 74.94 111 GLU A CA 1
ATOM 903 C C . GLU A 1 111 ? 15.733 -10.258 -30.830 1.00 74.94 111 GLU A C 1
ATOM 905 O O . GLU A 1 111 ? 15.192 -10.117 -31.924 1.00 74.94 111 GLU A O 1
ATOM 910 N N . GLY A 1 112 ? 16.311 -9.218 -30.222 1.00 69.75 112 GLY A N 1
ATOM 911 C CA . GLY A 1 112 ? 16.351 -7.856 -30.769 1.00 69.75 112 GLY A CA 1
ATOM 912 C C . GLY A 1 112 ? 15.021 -7.094 -30.695 1.00 69.75 112 GLY A C 1
ATOM 913 O O . GLY A 1 112 ? 15.021 -5.869 -30.830 1.00 69.75 112 GLY A O 1
ATOM 914 N N . SER A 1 113 ? 13.903 -7.778 -30.425 1.00 67.00 113 SER A N 1
ATOM 915 C CA . SER A 1 113 ? 12.563 -7.194 -30.288 1.00 67.00 113 SER A CA 1
ATOM 916 C C . SER A 1 113 ? 12.007 -7.367 -28.872 1.00 67.00 113 SER A C 1
ATOM 918 O O . SER A 1 113 ? 12.345 -8.315 -28.164 1.00 67.00 113 SER A O 1
ATOM 920 N N . ILE A 1 114 ? 11.180 -6.421 -28.423 1.00 64.75 114 ILE A N 1
ATOM 921 C CA . ILE A 1 114 ? 10.515 -6.513 -27.122 1.00 64.75 114 ILE A CA 1
ATOM 922 C C . ILE A 1 114 ? 9.152 -7.175 -27.314 1.00 64.75 114 ILE A C 1
ATOM 924 O O . ILE A 1 114 ? 8.281 -6.632 -27.991 1.00 64.75 114 ILE A O 1
ATOM 928 N N . ARG A 1 115 ? 8.906 -8.289 -26.620 1.00 65.69 115 ARG A N 1
ATOM 929 C CA . ARG A 1 115 ? 7.560 -8.857 -26.503 1.00 65.69 115 ARG A CA 1
ATOM 930 C C . ARG A 1 115 ? 6.872 -8.350 -25.237 1.00 65.69 115 ARG A C 1
ATOM 932 O O . ARG A 1 115 ? 7.158 -8.803 -24.134 1.00 65.69 115 ARG A O 1
ATOM 939 N N . ALA A 1 116 ? 5.944 -7.411 -25.391 1.00 64.12 116 ALA A N 1
ATOM 940 C CA . ALA A 1 116 ? 5.136 -6.912 -24.282 1.00 64.12 116 ALA A CA 1
ATOM 941 C C . ALA A 1 116 ? 3.867 -7.747 -24.069 1.00 64.12 116 ALA A C 1
ATOM 943 O O . ALA A 1 116 ? 3.025 -7.887 -24.971 1.00 64.12 116 ALA A O 1
ATOM 944 N N . SER A 1 117 ? 3.689 -8.274 -22.856 1.00 63.50 117 SER A N 1
ATOM 945 C CA . SER A 1 117 ? 2.486 -9.027 -22.501 1.00 63.50 117 SER A CA 1
ATOM 946 C C . SER A 1 117 ? 1.305 -8.086 -22.205 1.00 63.50 117 SER A C 1
ATOM 948 O O . SER A 1 117 ? 1.474 -6.987 -21.675 1.00 63.50 117 SER A O 1
ATOM 950 N N . VAL A 1 118 ? 0.076 -8.520 -22.537 1.00 67.25 118 VAL A N 1
ATOM 951 C CA . VAL A 1 118 ? -1.168 -7.805 -22.155 1.00 67.25 118 VAL A CA 1
ATOM 952 C C . VAL A 1 118 ? -1.244 -7.651 -20.624 1.00 67.25 118 VAL A C 1
ATOM 954 O O . VAL A 1 118 ? -1.825 -6.693 -20.119 1.00 67.25 118 VAL A O 1
ATOM 957 N N . GLY A 1 119 ? -0.648 -8.605 -19.895 1.00 74.94 119 GLY A N 1
ATOM 958 C CA . GLY A 1 119 ? -0.628 -8.665 -18.435 1.00 74.94 119 GLY A CA 1
ATOM 959 C C . GLY A 1 119 ? 0.050 -7.454 -17.802 1.00 74.94 119 GLY A C 1
ATOM 960 O O . GLY A 1 119 ? -0.562 -6.832 -16.936 1.00 74.94 119 GLY A O 1
ATOM 961 N N . ILE A 1 120 ? 1.219 -7.037 -18.319 1.00 75.94 120 ILE A N 1
ATOM 962 C CA . ILE A 1 120 ? 1.942 -5.843 -17.831 1.00 75.94 120 ILE A CA 1
ATOM 963 C C . ILE A 1 120 ? 1.010 -4.630 -17.840 1.00 75.94 120 ILE A C 1
ATOM 965 O O . ILE A 1 120 ? 0.940 -3.868 -16.880 1.00 75.94 120 ILE A O 1
ATOM 969 N N . MET A 1 121 ? 0.262 -4.454 -18.930 1.00 70.56 121 MET A N 1
ATOM 970 C CA . MET A 1 121 ? -0.594 -3.286 -19.118 1.00 70.56 121 MET A CA 1
ATOM 971 C C . MET A 1 121 ? -1.784 -3.276 -18.157 1.00 70.56 121 MET A C 1
ATOM 973 O O . MET A 1 121 ? -2.166 -2.214 -17.661 1.00 70.56 121 MET A O 1
ATOM 977 N N . LYS A 1 122 ? -2.368 -4.444 -17.877 1.00 80.81 122 LYS A N 1
ATOM 978 C CA . LYS A 1 122 ? -3.456 -4.563 -16.902 1.00 80.81 122 LYS A CA 1
ATOM 979 C C . LYS A 1 122 ? -2.957 -4.247 -15.493 1.00 80.81 122 LYS A C 1
ATOM 981 O O . LYS A 1 122 ? -3.596 -3.456 -14.799 1.00 80.81 122 LYS A O 1
ATOM 986 N N . ASP A 1 123 ? -1.807 -4.798 -15.113 1.00 81.75 123 ASP A N 1
ATOM 987 C CA . ASP A 1 123 ? -1.221 -4.604 -13.786 1.00 81.75 123 ASP A CA 1
ATOM 988 C C . ASP A 1 123 ? -0.800 -3.140 -13.580 1.00 81.75 123 ASP A C 1
ATOM 990 O O . ASP A 1 123 ? -1.179 -2.527 -12.585 1.00 81.75 123 ASP A O 1
ATOM 994 N N . VAL A 1 124 ? -0.134 -2.516 -14.559 1.00 77.06 124 VAL A N 1
ATOM 995 C CA . VAL A 1 124 ? 0.237 -1.088 -14.500 1.00 77.06 124 VAL A CA 1
ATOM 996 C C . VAL A 1 124 ? -0.999 -0.184 -14.429 1.00 77.06 124 VAL A C 1
ATOM 998 O O . VAL A 1 124 ? -1.030 0.746 -13.626 1.00 77.06 124 VAL A O 1
ATOM 1001 N N . ASN A 1 125 ? -2.053 -0.451 -15.209 1.00 79.50 125 ASN A N 1
ATOM 1002 C CA . ASN A 1 125 ? -3.286 0.346 -15.141 1.00 79.50 125 ASN A CA 1
ATOM 1003 C C . ASN A 1 125 ? -4.031 0.170 -13.807 1.00 79.50 125 ASN A C 1
ATOM 1005 O O . ASN A 1 125 ? -4.611 1.136 -13.312 1.00 79.50 125 ASN A O 1
ATOM 1009 N N . SER A 1 126 ? -4.006 -1.028 -13.214 1.00 82.88 126 SER A N 1
ATOM 1010 C CA . SER A 1 126 ? -4.517 -1.264 -11.857 1.00 82.88 126 SER A CA 1
ATOM 1011 C C . SER A 1 126 ? -3.740 -0.438 -10.829 1.00 82.88 126 SER A C 1
ATOM 1013 O O . SER A 1 126 ? -4.341 0.209 -9.974 1.00 82.88 126 SER A O 1
ATOM 1015 N N . LEU A 1 127 ? -2.413 -0.383 -10.963 1.00 80.62 127 LEU A N 1
ATOM 1016 C CA . LEU A 1 127 ? -1.530 0.340 -10.050 1.00 80.62 127 LEU A CA 1
ATOM 1017 C C . LEU A 1 127 ? -1.676 1.869 -10.123 1.00 80.62 127 LEU A C 1
ATOM 1019 O O . LEU A 1 127 ? -1.557 2.536 -9.100 1.00 80.62 127 LEU A O 1
ATOM 1023 N N . ILE A 1 128 ? -1.981 2.434 -11.296 1.00 79.50 128 ILE A N 1
ATOM 1024 C CA . ILE A 1 128 ? -2.225 3.883 -11.463 1.00 79.50 128 ILE A CA 1
ATOM 1025 C C . ILE A 1 128 ? -3.483 4.343 -10.722 1.00 79.50 128 ILE A C 1
ATOM 1027 O O . ILE A 1 128 ? -3.553 5.479 -10.264 1.00 79.50 128 ILE A O 1
ATOM 1031 N N . ARG A 1 129 ? -4.484 3.469 -10.583 1.00 77.56 129 ARG A N 1
ATOM 1032 C CA . ARG A 1 129 ? -5.738 3.796 -9.886 1.00 77.56 129 ARG A CA 1
ATOM 1033 C C . ARG A 1 129 ? -5.571 3.894 -8.370 1.00 77.56 129 ARG A C 1
ATOM 1035 O O . ARG A 1 129 ? -6.502 4.300 -7.681 1.00 77.56 129 ARG A O 1
ATOM 1042 N N . LEU A 1 130 ? -4.408 3.519 -7.844 1.00 78.56 130 LEU A N 1
ATOM 1043 C CA . LEU A 1 130 ? -4.112 3.613 -6.426 1.00 78.56 130 LEU A CA 1
ATOM 1044 C C . LEU A 1 130 ? -3.538 4.998 -6.118 1.00 78.56 130 LEU A C 1
ATOM 1046 O O . LEU A 1 130 ? -2.468 5.332 -6.627 1.00 78.56 130 LEU A O 1
ATOM 1050 N N . PRO A 1 131 ? -4.184 5.798 -5.255 1.00 78.12 131 PRO A N 1
ATOM 1051 C CA . PRO A 1 131 ? -3.761 7.174 -4.994 1.00 78.12 131 PRO A CA 1
ATOM 1052 C C . PRO A 1 131 ? -2.333 7.257 -4.435 1.00 78.12 131 PRO A C 1
ATOM 1054 O O . PRO A 1 131 ? -1.615 8.213 -4.712 1.00 78.12 131 PRO A O 1
ATOM 1057 N N . GLU A 1 132 ? -1.876 6.228 -3.712 1.00 76.81 132 GLU A N 1
ATOM 1058 C CA . GLU A 1 132 ? -0.523 6.175 -3.142 1.00 76.81 132 GLU A CA 1
ATOM 1059 C C . GLU A 1 132 ? 0.585 6.040 -4.212 1.00 76.81 132 GLU A C 1
ATOM 1061 O O . GLU A 1 132 ? 1.749 6.371 -3.941 1.00 76.81 132 GLU A O 1
ATOM 1066 N N . LEU A 1 133 ? 0.220 5.560 -5.410 1.00 73.44 133 LEU A N 1
ATOM 1067 C CA . LEU A 1 133 ? 1.112 5.192 -6.516 1.00 73.44 133 LEU A CA 1
ATOM 1068 C C . LEU A 1 133 ? 0.786 5.907 -7.833 1.00 73.44 133 LEU A C 1
ATOM 1070 O O . LEU A 1 133 ? 1.569 5.810 -8.772 1.00 73.44 133 LEU A O 1
ATOM 1074 N N . ALA A 1 134 ? -0.328 6.637 -7.916 1.00 75.12 134 ALA A N 1
ATOM 1075 C CA . ALA A 1 134 ? -0.818 7.246 -9.150 1.00 75.12 134 ALA A CA 1
ATOM 1076 C C . ALA A 1 134 ? 0.256 8.089 -9.852 1.00 75.12 134 ALA A C 1
ATOM 1078 O O . ALA A 1 134 ? 0.539 7.856 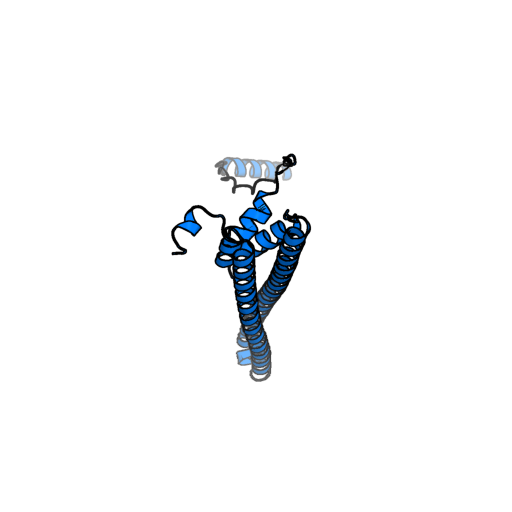-11.023 1.00 75.12 134 ALA A O 1
ATOM 1079 N N . GLY A 1 135 ? 0.927 8.988 -9.124 1.00 76.25 135 GLY A N 1
ATOM 1080 C CA . GLY A 1 135 ? 1.954 9.863 -9.701 1.00 76.25 135 GLY A CA 1
ATOM 1081 C C . GLY A 1 135 ? 3.168 9.107 -10.254 1.00 76.25 135 GLY A C 1
ATOM 1082 O O . GLY A 1 135 ? 3.573 9.325 -11.393 1.00 76.25 135 GLY A O 1
ATOM 1083 N N . THR A 1 136 ? 3.724 8.168 -9.486 1.00 74.31 136 THR A N 1
ATOM 1084 C CA . THR A 1 136 ? 4.927 7.419 -9.885 1.00 74.31 136 THR A CA 1
ATOM 1085 C C . THR A 1 136 ? 4.634 6.346 -10.931 1.00 74.31 136 THR A C 1
ATOM 1087 O O . THR A 1 136 ? 5.475 6.073 -11.783 1.00 74.31 136 THR A O 1
ATOM 1090 N N . MET A 1 137 ? 3.445 5.739 -10.904 1.00 74.88 137 MET A N 1
ATOM 1091 C CA . MET A 1 137 ? 3.017 4.759 -11.908 1.00 74.88 137 MET A CA 1
ATOM 1092 C C . MET A 1 137 ? 2.615 5.424 -13.215 1.00 74.88 137 MET A C 1
ATOM 1094 O O . MET A 1 137 ? 2.818 4.850 -14.283 1.00 74.88 137 MET A O 1
ATOM 1098 N N . GLN A 1 138 ? 2.086 6.645 -13.151 1.00 73.62 138 GLN A N 1
ATOM 1099 C CA . GLN A 1 138 ? 1.862 7.464 -14.331 1.00 73.62 138 GLN A CA 1
ATOM 1100 C C . GLN A 1 138 ? 3.195 7.890 -14.948 1.00 73.62 138 GLN A C 1
ATOM 1102 O O . GLN A 1 138 ? 3.345 7.767 -16.160 1.00 73.62 138 GLN A O 1
ATOM 1107 N N . GLU A 1 139 ? 4.190 8.269 -14.138 1.00 74.94 139 GLU A N 1
ATOM 1108 C CA . GLU A 1 139 ? 5.556 8.501 -14.623 1.00 74.94 139 GLU A CA 1
ATOM 1109 C C . GLU A 1 139 ? 6.144 7.239 -15.264 1.00 74.94 139 GLU A C 1
ATOM 1111 O O . GLU A 1 139 ? 6.636 7.309 -16.383 1.00 74.94 139 GLU A O 1
ATOM 1116 N N . LEU A 1 140 ? 6.021 6.071 -14.623 1.00 71.38 140 LEU A N 1
ATOM 1117 C CA . LEU A 1 140 ? 6.472 4.793 -15.185 1.00 71.38 140 LEU A CA 1
ATOM 1118 C C . LEU A 1 140 ? 5.775 4.460 -16.510 1.00 71.38 140 LEU A C 1
ATOM 1120 O O . LEU A 1 140 ? 6.439 4.022 -17.442 1.00 71.38 140 LEU A O 1
ATOM 1124 N N . LYS A 1 141 ? 4.460 4.687 -16.625 1.00 65.75 141 LYS A N 1
ATOM 1125 C CA . LYS A 1 141 ? 3.694 4.473 -17.865 1.00 65.75 141 LYS A CA 1
ATOM 1126 C C . LYS A 1 141 ? 4.109 5.434 -18.982 1.00 65.75 141 LYS A C 1
ATOM 1128 O O . LYS A 1 141 ? 4.075 5.047 -20.148 1.00 65.75 141 LYS A O 1
ATOM 1133 N N . VAL A 1 142 ? 4.466 6.669 -18.633 1.00 57.22 142 VAL A N 1
ATOM 1134 C CA . VAL A 1 142 ? 4.947 7.698 -19.569 1.00 57.22 142 VAL A CA 1
ATOM 1135 C C . VAL A 1 142 ? 6.425 7.489 -19.924 1.00 57.22 142 VAL A C 1
ATOM 1137 O O . VAL A 1 142 ? 6.851 7.876 -21.014 1.00 57.22 142 VAL A O 1
ATOM 1140 N N . ASP A 1 143 ? 7.208 6.853 -19.050 1.00 66.50 143 ASP A N 1
ATOM 1141 C CA . ASP A 1 143 ? 8.627 6.605 -19.271 1.00 66.50 143 ASP A CA 1
ATOM 1142 C C . ASP A 1 143 ? 8.834 5.778 -20.546 1.00 66.50 143 ASP A C 1
ATOM 1144 O O . ASP A 1 143 ? 8.144 4.789 -20.809 1.00 66.50 143 ASP A O 1
ATOM 1148 N N . LYS A 1 144 ? 9.826 6.188 -21.345 1.00 57.00 144 LYS A N 1
ATOM 1149 C CA . LYS A 1 144 ? 10.075 5.671 -22.703 1.00 57.00 144 LYS A CA 1
ATOM 1150 C C . LYS A 1 144 ? 10.244 4.149 -22.763 1.00 57.00 144 LYS A C 1
ATOM 1152 O O . LYS A 1 144 ? 9.973 3.580 -23.805 1.00 57.00 144 LYS A O 1
ATOM 1157 N N . VAL A 1 145 ? 10.604 3.501 -21.654 1.00 59.12 145 VAL A N 1
ATOM 1158 C CA . VAL A 1 145 ? 10.692 2.038 -21.510 1.00 59.12 145 VAL A CA 1
ATOM 1159 C C . VAL A 1 145 ? 9.351 1.369 -21.691 1.00 59.12 145 VAL A C 1
ATOM 1161 O O . VAL A 1 145 ? 9.169 0.585 -22.614 1.00 59.12 145 VAL A O 1
ATOM 1164 N N . LEU A 1 146 ? 8.410 1.674 -20.799 1.00 62.28 146 LEU A N 1
ATOM 1165 C CA . LEU A 1 146 ? 7.060 1.157 -20.903 1.00 62.28 146 LEU A CA 1
ATOM 1166 C C . LEU A 1 146 ? 6.428 1.736 -22.160 1.00 62.28 146 LEU A C 1
ATOM 1168 O O . LEU A 1 146 ? 5.794 0.995 -22.878 1.00 62.28 146 LEU A O 1
ATOM 1172 N N . GLY A 1 147 ? 6.699 2.987 -22.526 1.00 64.50 147 GLY A N 1
ATOM 1173 C CA . GLY A 1 147 ? 6.281 3.549 -23.808 1.00 64.50 147 GLY A CA 1
ATOM 1174 C C . GLY A 1 147 ? 6.716 2.733 -25.036 1.00 64.50 147 GLY A C 1
ATOM 1175 O O . GLY A 1 147 ? 5.884 2.503 -25.901 1.00 64.50 147 GLY A O 1
ATOM 1176 N N . GLU A 1 148 ? 7.969 2.278 -25.132 1.00 61.56 148 GLU A N 1
ATOM 1177 C CA . GLU A 1 148 ? 8.495 1.452 -26.236 1.00 61.56 148 GLU A CA 1
ATOM 1178 C C . GLU A 1 148 ? 7.957 0.020 -26.164 1.00 61.56 148 GLU A C 1
ATOM 1180 O O . GLU A 1 148 ? 7.443 -0.485 -27.159 1.00 61.56 148 GLU A O 1
ATOM 1185 N N . ILE A 1 149 ? 7.975 -0.587 -24.971 1.00 62.09 149 ILE A N 1
ATOM 1186 C CA . ILE A 1 149 ? 7.355 -1.893 -24.698 1.00 62.09 149 ILE A CA 1
ATOM 1187 C C . ILE A 1 149 ? 5.868 -1.864 -25.113 1.00 62.09 149 ILE A C 1
ATOM 1189 O O . ILE A 1 149 ? 5.366 -2.790 -25.740 1.00 62.09 149 ILE A O 1
ATOM 1193 N N . LEU A 1 150 ? 5.148 -0.785 -24.808 1.00 56.84 150 LEU A N 1
ATOM 1194 C CA . LEU A 1 150 ? 3.716 -0.633 -25.066 1.00 56.84 150 LEU A CA 1
ATOM 1195 C C . LEU A 1 150 ? 3.403 -0.162 -26.500 1.00 56.84 150 LEU A C 1
ATOM 1197 O O . LEU A 1 150 ? 2.320 -0.479 -26.989 1.00 56.84 150 LEU A O 1
ATOM 1201 N N . LYS A 1 151 ? 4.306 0.568 -27.178 1.00 54.69 151 LYS A N 1
ATOM 1202 C CA . LYS A 1 151 ? 4.117 1.077 -28.556 1.00 54.69 151 LYS A CA 1
ATOM 1203 C C . LYS A 1 151 ? 4.305 0.016 -29.637 1.00 54.69 151 LYS A C 1
ATOM 1205 O O . LYS A 1 151 ? 3.626 0.104 -30.654 1.00 54.69 151 LYS A O 1
ATOM 1210 N N . ASP A 1 152 ? 5.163 -0.985 -29.431 1.00 50.94 152 ASP A N 1
ATOM 1211 C CA . ASP A 1 152 ? 5.392 -2.045 -30.434 1.00 50.94 152 ASP A CA 1
ATOM 1212 C C . ASP A 1 152 ? 4.200 -3.003 -30.597 1.00 50.94 152 ASP A C 1
ATOM 1214 O O . ASP A 1 152 ? 4.141 -3.799 -31.539 1.00 50.94 152 ASP A O 1
ATOM 1218 N N . ARG A 1 153 ? 3.164 -2.865 -29.762 1.00 51.16 153 ARG A N 1
ATOM 1219 C CA . ARG A 1 153 ? 1.834 -3.335 -30.135 1.00 51.16 153 ARG A CA 1
ATOM 1220 C C . ARG A 1 153 ? 1.259 -2.431 -31.216 1.00 51.16 153 ARG A C 1
ATOM 1222 O O . ARG A 1 153 ? 0.503 -1.505 -30.929 1.00 51.16 153 ARG A O 1
ATOM 1229 N N . LYS A 1 154 ? 1.487 -2.806 -32.476 1.00 45.66 154 LYS A N 1
ATOM 1230 C CA . LYS A 1 154 ? 0.434 -2.632 -33.481 1.00 45.66 154 LYS A CA 1
ATOM 1231 C C . LYS A 1 154 ? -0.793 -3.330 -32.909 1.00 45.66 154 LYS A C 1
ATOM 1233 O O . LYS A 1 154 ? -0.825 -4.556 -32.847 1.00 45.66 154 LYS A O 1
ATOM 1238 N N . GLN A 1 155 ? -1.737 -2.562 -32.378 1.00 44.38 155 GLN A N 1
ATOM 1239 C CA . GLN A 1 155 ? -3.030 -3.102 -32.001 1.00 44.38 155 GLN A CA 1
ATOM 1240 C C . GLN A 1 155 ? -3.576 -3.780 -33.268 1.00 44.38 155 GLN A C 1
ATOM 1242 O O . GLN A 1 155 ? -3.786 -3.074 -34.256 1.00 44.38 155 GLN A O 1
ATOM 1247 N N . PRO A 1 156 ? -3.819 -5.107 -33.313 1.00 40.12 156 PRO A N 1
ATOM 1248 C CA . PRO A 1 156 ? -4.954 -5.527 -34.107 1.00 40.12 156 PRO A CA 1
ATOM 1249 C C . PRO A 1 156 ? -6.112 -4.748 -33.494 1.00 40.12 156 PRO A C 1
ATOM 1251 O O . PRO A 1 156 ? -6.259 -4.753 -32.267 1.00 40.12 156 PRO A O 1
ATOM 1254 N N . ALA A 1 157 ? -6.840 -3.987 -34.305 1.00 44.59 157 ALA A N 1
ATOM 1255 C CA . ALA A 1 157 ? -8.108 -3.428 -33.883 1.00 44.59 157 ALA A CA 1
ATOM 1256 C C . ALA A 1 157 ? -8.984 -4.622 -33.488 1.00 44.59 157 ALA A C 1
ATOM 1258 O O . ALA A 1 157 ? -9.663 -5.221 -34.315 1.00 44.59 157 ALA A O 1
ATOM 1259 N N . LEU A 1 158 ? -8.875 -5.048 -32.229 1.00 43.19 158 LEU A N 1
ATOM 1260 C CA . LEU A 1 158 ? -9.870 -5.887 -31.609 1.00 43.19 158 LEU A CA 1
ATOM 1261 C C . LEU A 1 158 ? -11.139 -5.057 -31.757 1.00 43.19 158 LEU A C 1
ATOM 1263 O O . LEU A 1 158 ? -11.105 -3.889 -31.350 1.00 43.19 158 LEU A O 1
ATOM 1267 N N . PRO A 1 159 ? -12.207 -5.582 -32.384 1.00 42.12 159 PRO A N 1
ATOM 1268 C CA . PRO A 1 159 ? -13.479 -4.896 -32.339 1.00 42.12 159 PRO A CA 1
ATOM 1269 C C . PRO A 1 159 ? -13.732 -4.646 -30.861 1.00 42.12 159 PRO A C 1
ATOM 1271 O O . PRO A 1 159 ? -13.772 -5.580 -30.056 1.00 42.12 159 PRO A O 1
ATOM 1274 N N . VAL A 1 160 ? -13.746 -3.369 -30.493 1.00 46.44 160 VAL A N 1
ATOM 1275 C CA . VAL A 1 160 ? -14.146 -2.939 -29.168 1.00 46.44 160 VAL A CA 1
ATOM 1276 C C . VAL A 1 160 ? -15.587 -3.411 -29.079 1.00 46.44 160 VAL A C 1
ATOM 1278 O O . VAL A 1 160 ? -16.488 -2.763 -29.601 1.00 46.44 160 VAL A O 1
ATOM 1281 N N . ALA A 1 161 ? -15.802 -4.590 -28.491 1.00 49.00 161 ALA A N 1
ATOM 1282 C CA . ALA A 1 161 ? -17.087 -4.887 -27.895 1.00 49.00 161 ALA A CA 1
ATOM 1283 C C . ALA A 1 161 ? -17.367 -3.669 -27.008 1.00 49.00 161 ALA A C 1
ATOM 1285 O O . ALA A 1 161 ? -16.470 -3.327 -26.223 1.00 49.00 161 ALA A O 1
ATOM 1286 N N . PRO A 1 162 ? -18.488 -2.954 -27.216 1.00 43.00 162 PRO A N 1
ATOM 1287 C CA . PRO A 1 162 ? -18.712 -1.678 -26.571 1.00 43.00 162 PRO A CA 1
ATOM 1288 C C . PRO A 1 162 ? -18.473 -1.870 -25.081 1.00 43.00 162 PRO A C 1
ATOM 1290 O O . PRO A 1 162 ? -19.143 -2.667 -24.423 1.00 43.00 162 PRO A O 1
ATOM 1293 N N . VAL A 1 163 ? -17.441 -1.203 -24.571 1.00 48.25 163 VAL A N 1
ATOM 1294 C CA . VAL A 1 163 ? -17.292 -1.027 -23.135 1.00 48.25 163 VAL A CA 1
ATOM 1295 C C . VAL A 1 163 ? -18.585 -0.325 -22.728 1.00 48.25 163 VAL A C 1
ATOM 1297 O O . VAL A 1 163 ? -18.876 0.703 -23.341 1.00 48.25 163 VAL A O 1
ATOM 1300 N N . PRO A 1 164 ? -19.388 -0.855 -21.786 1.00 48.62 164 PRO A N 1
ATOM 1301 C CA . PRO A 1 164 ? -20.521 -0.102 -21.281 1.00 48.62 164 PRO A CA 1
ATOM 1302 C C . PRO A 1 164 ? -19.937 1.209 -20.772 1.00 48.62 164 PRO A C 1
ATOM 1304 O O . PRO A 1 164 ? -19.079 1.201 -19.882 1.00 48.62 164 PRO A O 1
ATOM 1307 N N . GLU A 1 165 ? -20.296 2.311 -21.423 1.00 41.75 165 GLU A N 1
ATOM 1308 C CA . GLU A 1 165 ? -19.885 3.627 -20.973 1.00 41.75 165 GLU A CA 1
ATOM 1309 C C . GLU A 1 165 ? -20.289 3.750 -19.498 1.00 41.75 165 GLU A C 1
ATOM 1311 O O . GLU A 1 165 ? -21.357 3.253 -19.118 1.00 41.75 165 GLU A O 1
ATOM 1316 N N . PRO A 1 166 ? -19.453 4.347 -18.631 1.00 44.03 166 PRO A N 1
ATOM 1317 C CA . PRO A 1 166 ? -19.930 4.733 -17.317 1.00 44.03 166 PRO A CA 1
ATOM 1318 C C . PRO A 1 166 ? -21.145 5.624 -17.553 1.00 44.03 166 PRO A C 1
ATOM 1320 O O . PRO A 1 166 ? -21.009 6.706 -18.126 1.00 44.03 166 PRO A O 1
ATOM 1323 N N . GLN A 1 167 ? -22.321 5.119 -17.179 1.00 36.88 167 GLN A N 1
ATOM 1324 C CA . GLN A 1 167 ? -23.567 5.863 -17.222 1.00 36.88 167 GLN A CA 1
ATOM 1325 C C . GLN A 1 167 ? -23.286 7.203 -16.546 1.00 36.88 167 GLN A C 1
ATOM 1327 O O . GLN A 1 167 ? -22.961 7.258 -15.356 1.00 36.88 167 GLN A O 1
ATOM 1332 N N . LYS A 1 168 ? -23.323 8.284 -17.332 1.00 38.03 168 LYS A N 1
ATOM 1333 C CA . LYS A 1 168 ? -23.498 9.618 -16.767 1.00 38.03 168 LYS A CA 1
ATOM 1334 C C . LYS A 1 168 ? -24.735 9.519 -15.867 1.00 38.03 168 LYS A C 1
ATOM 1336 O O . LYS A 1 168 ? -25.681 8.848 -16.286 1.00 38.03 168 LYS A O 1
ATOM 1341 N N . PRO A 1 169 ? -24.747 10.121 -14.666 1.00 36.06 169 PRO A N 1
ATOM 1342 C CA . PRO A 1 169 ? -26.005 10.348 -13.975 1.00 36.06 169 PRO A CA 1
ATOM 1343 C C . PRO A 1 169 ? -26.936 10.992 -14.999 1.00 36.06 169 PRO A C 1
ATOM 1345 O O . PRO A 1 169 ? -26.605 12.048 -15.540 1.00 36.06 169 PRO A O 1
ATOM 1348 N N . GLN A 1 170 ? -27.991 10.275 -15.381 1.00 34.34 170 GLN A N 1
ATOM 1349 C CA . GLN A 1 170 ? -29.084 10.884 -16.112 1.00 34.34 170 GLN A CA 1
ATOM 1350 C C . GLN A 1 170 ? -29.580 11.985 -15.181 1.00 34.34 170 GLN A C 1
ATOM 1352 O O . GLN A 1 170 ? -29.845 11.718 -14.009 1.00 34.34 170 GLN A O 1
ATOM 1357 N N . GLU A 1 171 ? -29.579 13.224 -15.666 1.00 38.31 171 GLU A N 1
ATOM 1358 C CA . GLU A 1 171 ? -30.465 14.234 -15.110 1.00 38.31 171 GLU A CA 1
ATOM 1359 C C . GLU A 1 171 ? -31.853 13.595 -15.159 1.00 38.31 171 GLU A C 1
ATOM 1361 O O . GLU A 1 171 ? -32.365 13.293 -16.237 1.00 38.31 171 GLU A O 1
ATOM 1366 N N . GLU A 1 172 ? -32.373 13.234 -13.987 1.00 35.69 172 GLU A N 1
ATOM 1367 C CA . GLU A 1 172 ? -33.795 12.994 -13.818 1.00 35.69 172 GLU A CA 1
ATOM 1368 C C . GLU A 1 172 ? -34.447 14.319 -14.219 1.00 35.69 172 GLU A C 1
ATOM 1370 O O . GLU A 1 172 ? -34.321 15.321 -13.515 1.00 35.69 172 GLU A O 1
ATOM 1375 N N . GLU A 1 173 ? -35.037 14.358 -15.414 1.00 35.06 173 GLU A N 1
ATOM 1376 C CA . GLU A 1 173 ? -36.087 15.323 -15.703 1.00 35.06 173 GLU A CA 1
ATOM 1377 C C . GLU A 1 173 ? -37.147 15.076 -14.627 1.00 35.06 173 GLU A C 1
ATOM 1379 O O . GLU A 1 173 ? -37.826 14.049 -14.634 1.00 35.06 173 GLU A O 1
ATOM 1384 N N . GLU A 1 174 ? -37.208 15.967 -13.636 1.00 37.00 174 GLU A N 1
ATOM 1385 C CA . GLU A 1 174 ? -38.373 16.106 -12.774 1.00 37.00 174 GLU A CA 1
ATOM 1386 C C . GLU A 1 174 ? -39.545 16.457 -13.702 1.00 37.00 174 GLU A C 1
ATOM 1388 O O . GLU A 1 174 ? -39.794 17.621 -14.011 1.00 37.00 174 GLU A O 1
ATOM 1393 N N . GLU A 1 175 ? -40.246 15.440 -14.210 1.00 42.31 175 GLU A N 1
ATOM 1394 C CA . GLU A 1 175 ? -41.643 15.609 -14.582 1.00 42.31 175 GLU A CA 1
ATOM 1395 C C . GLU A 1 175 ? -42.349 16.027 -13.291 1.00 42.31 175 GLU A C 1
ATOM 1397 O O . GLU A 1 175 ? -42.573 15.216 -12.391 1.00 42.31 175 GLU A O 1
ATOM 1402 N N . GLU A 1 176 ? -42.628 17.326 -13.169 1.00 44.06 176 GLU A N 1
ATOM 1403 C CA . GLU A 1 176 ? -43.607 17.859 -12.228 1.00 44.06 176 GLU A CA 1
ATOM 1404 C C . GLU A 1 176 ? -44.970 17.231 -12.568 1.00 44.06 176 GLU A C 1
ATOM 1406 O O . GLU A 1 176 ? -45.813 17.825 -13.239 1.00 44.06 176 GLU A O 1
ATOM 1411 N N . GLU A 1 177 ? -45.189 15.983 -12.153 1.00 47.94 177 GLU A N 1
ATOM 1412 C CA . GLU A 1 177 ? -46.523 15.408 -12.114 1.00 47.94 177 GLU A CA 1
ATOM 1413 C C . GLU A 1 177 ? -47.287 16.113 -10.993 1.00 47.94 177 GLU A C 1
ATOM 1415 O O . GLU A 1 177 ? -47.014 15.937 -9.803 1.00 47.94 177 GLU A O 1
ATOM 1420 N N . ASP A 1 178 ? -48.225 16.959 -11.415 1.00 61.56 178 ASP A N 1
ATOM 1421 C CA . ASP A 1 178 ? -49.104 17.765 -10.578 1.00 61.56 178 ASP A CA 1
ATOM 1422 C C . ASP A 1 178 ? -49.709 16.909 -9.437 1.00 61.56 178 ASP A C 1
ATOM 1424 O O . ASP A 1 178 ? -50.513 15.999 -9.694 1.00 61.56 178 ASP A O 1
ATOM 1428 N N . PRO A 1 179 ? -49.324 17.147 -8.165 1.00 59.56 179 PRO A N 1
ATOM 1429 C CA . PRO A 1 179 ? -49.675 16.285 -7.033 1.00 59.56 179 PRO A CA 1
ATOM 1430 C C . PRO A 1 179 ? -51.189 16.186 -6.801 1.00 59.56 179 PRO A C 1
ATOM 1432 O O . PRO A 1 179 ? -51.664 15.257 -6.141 1.00 59.56 179 PRO A O 1
ATOM 1435 N N . GLU A 1 180 ? -51.961 17.115 -7.362 1.00 63.53 180 GLU A N 1
ATOM 1436 C CA . GLU A 1 180 ? -53.417 17.144 -7.284 1.00 63.53 180 GLU A CA 1
ATOM 1437 C C . GLU A 1 180 ? -54.056 16.012 -8.115 1.00 63.53 180 GLU A C 1
ATOM 1439 O O . GLU A 1 180 ? -54.945 15.307 -7.628 1.00 63.53 180 GLU A O 1
ATOM 1444 N N . ALA A 1 181 ? -53.511 15.710 -9.300 1.00 64.81 181 ALA A N 1
ATOM 1445 C CA . ALA A 1 181 ? -53.996 14.626 -10.159 1.00 64.81 181 ALA A CA 1
ATOM 1446 C C . ALA A 1 181 ? -53.705 13.229 -9.574 1.00 64.81 181 ALA A C 1
ATOM 1448 O O . ALA A 1 181 ? -54.511 12.299 -9.708 1.00 64.81 181 ALA A O 1
ATOM 1449 N N . MET A 1 182 ? -52.576 13.075 -8.873 1.00 64.50 182 MET A N 1
ATOM 1450 C CA . MET A 1 182 ? -52.202 11.817 -8.219 1.00 64.50 182 MET A CA 1
ATOM 1451 C C . MET A 1 182 ? -53.097 11.521 -7.004 1.00 64.50 182 MET A C 1
ATOM 1453 O O . MET A 1 182 ? -53.495 10.373 -6.769 1.00 64.50 182 MET A O 1
ATOM 1457 N N . MET A 1 183 ? -53.474 12.563 -6.257 1.00 65.12 183 MET A N 1
ATOM 1458 C CA . MET A 1 183 ? -54.368 12.441 -5.105 1.00 65.12 183 MET A CA 1
ATOM 1459 C C . MET A 1 183 ? -55.813 12.143 -5.518 1.00 65.12 183 MET A C 1
ATOM 1461 O O . MET A 1 183 ?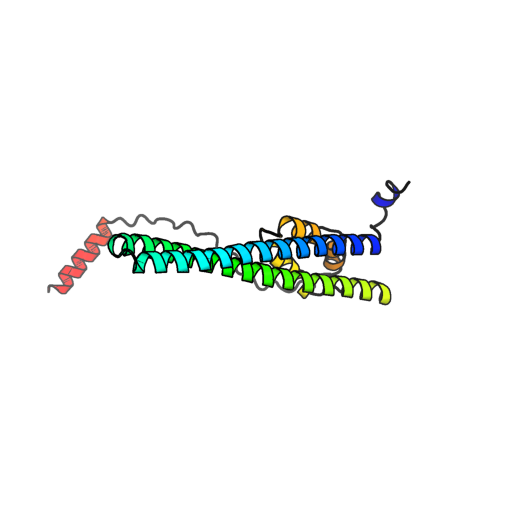 -56.479 11.357 -4.840 1.00 65.12 183 MET A O 1
ATOM 1465 N N . ASP A 1 184 ? -56.283 12.671 -6.648 1.00 75.75 184 ASP A N 1
ATOM 1466 C CA . ASP A 1 184 ? -57.605 12.340 -7.194 1.00 75.75 184 ASP A CA 1
ATOM 1467 C C . ASP A 1 184 ? -57.689 10.895 -7.698 1.00 75.75 184 ASP A C 1
ATOM 1469 O O . ASP A 1 184 ? -58.686 10.203 -7.459 1.00 75.75 184 ASP A O 1
ATOM 1473 N N . GLN A 1 185 ? -56.614 10.365 -8.292 1.00 71.62 185 GLN A N 1
ATOM 1474 C CA . GLN A 1 185 ? -56.546 8.938 -8.617 1.00 71.62 185 GLN A CA 1
ATOM 1475 C C . GLN A 1 185 ? -56.577 8.049 -7.367 1.00 71.62 185 GLN A C 1
ATOM 1477 O O . GLN A 1 185 ? -57.196 6.980 -7.390 1.00 71.62 185 GLN A O 1
ATOM 1482 N N . MET A 1 186 ? -55.946 8.467 -6.264 1.00 74.25 186 MET A N 1
ATOM 1483 C CA . MET A 1 186 ? -56.022 7.727 -5.000 1.00 74.25 186 MET A CA 1
ATOM 1484 C C . MET A 1 186 ? -57.418 7.796 -4.372 1.00 74.25 186 MET A C 1
ATOM 1486 O O . MET A 1 186 ? -57.897 6.776 -3.875 1.00 74.25 186 MET A O 1
ATOM 1490 N N . ARG A 1 187 ? -58.108 8.942 -4.442 1.00 73.31 187 ARG A N 1
ATOM 1491 C CA . ARG A 1 187 ? -59.491 9.086 -3.948 1.00 73.31 187 ARG A CA 1
ATOM 1492 C C . ARG A 1 187 ? -60.465 8.196 -4.716 1.00 73.31 187 ARG A C 1
ATOM 1494 O O . ARG A 1 187 ? -61.183 7.421 -4.090 1.00 73.31 187 ARG A O 1
ATOM 1501 N N . ASN A 1 188 ? -60.400 8.200 -6.047 1.00 74.62 188 ASN A N 1
ATOM 1502 C CA . ASN A 1 188 ? -61.249 7.348 -6.886 1.00 74.62 188 ASN A CA 1
ATOM 1503 C C . ASN A 1 188 ? -60.998 5.847 -6.652 1.00 74.62 188 ASN A C 1
ATOM 1505 O O . ASN A 1 188 ? -61.933 5.047 -6.647 1.00 74.62 188 ASN A O 1
ATOM 1509 N N . ARG A 1 189 ? -59.742 5.446 -6.403 1.00 74.56 189 ARG A N 1
ATOM 1510 C CA . ARG A 1 189 ? -59.407 4.052 -6.055 1.00 74.56 189 ARG A CA 1
ATOM 1511 C C . ARG A 1 189 ? -59.933 3.639 -4.682 1.00 74.56 189 ARG A C 1
ATOM 1513 O O . ARG A 1 189 ? -60.318 2.485 -4.512 1.00 74.56 189 ARG A O 1
ATOM 1520 N N . LEU A 1 190 ? -59.955 4.553 -3.714 1.00 75.19 190 LEU A N 1
ATOM 1521 C CA . LEU A 1 190 ? -60.485 4.279 -2.377 1.00 75.19 190 LEU A CA 1
ATOM 1522 C C . LEU A 1 190 ? -62.018 4.217 -2.361 1.00 75.19 190 LEU A C 1
ATOM 1524 O O . LEU A 1 190 ? -62.576 3.408 -1.623 1.00 75.19 190 LEU A O 1
ATOM 1528 N N . GLU A 1 191 ? -62.704 5.001 -3.195 1.00 74.44 191 GLU A N 1
ATOM 1529 C CA . GLU A 1 191 ? -64.162 4.914 -3.348 1.00 74.44 191 GLU A CA 1
ATOM 1530 C C . GLU A 1 191 ? -64.603 3.616 -4.037 1.00 74.44 191 GLU A C 1
ATOM 1532 O O . GLU A 1 191 ? -65.570 2.994 -3.598 1.00 74.44 191 GLU A O 1
ATOM 1537 N N . ALA A 1 192 ? -63.845 3.129 -5.026 1.00 71.69 192 ALA A N 1
ATOM 1538 C CA . ALA A 1 192 ? -64.113 1.850 -5.690 1.00 71.69 192 ALA A CA 1
ATOM 1539 C C . ALA A 1 192 ? -63.949 0.622 -4.771 1.00 71.69 192 ALA A C 1
ATOM 1541 O O . ALA A 1 192 ? -64.517 -0.430 -5.045 1.00 71.69 192 ALA A O 1
ATOM 1542 N N . LEU A 1 193 ? -63.188 0.745 -3.679 1.00 69.25 193 LEU A N 1
ATOM 1543 C CA . LEU A 1 193 ? -63.022 -0.306 -2.664 1.00 69.25 193 LEU A CA 1
ATOM 1544 C C . LEU A 1 193 ? -64.059 -0.225 -1.534 1.00 69.25 193 LEU A C 1
ATOM 1546 O O . LEU A 1 193 ? -64.079 -1.091 -0.659 1.00 69.25 193 LEU A O 1
ATOM 1550 N N . ARG A 1 194 ? -64.891 0.825 -1.523 1.00 64.75 194 ARG A N 1
ATOM 1551 C CA . ARG A 1 194 ? -65.915 1.070 -0.500 1.00 64.75 194 ARG A CA 1
ATOM 1552 C C . ARG A 1 194 ? -67.345 0.772 -0.989 1.00 64.75 194 ARG A C 1
ATOM 1554 O O . ARG A 1 194 ? -68.271 0.884 -0.188 1.00 64.75 194 ARG A O 1
ATOM 1561 N N . SER A 1 195 ? -67.517 0.389 -2.257 1.00 55.25 195 SER A N 1
ATOM 1562 C CA . SER A 1 195 ? -68.777 -0.098 -2.846 1.00 55.25 195 SER A CA 1
ATOM 1563 C C . SER A 1 195 ? -68.821 -1.623 -2.840 1.00 55.25 195 SER A C 1
ATOM 1565 O O . SER A 1 195 ? -67.975 -2.213 -3.547 1.00 55.25 195 SER A O 1
#

InterPro domains:
  IPR005024 Snf7 family [PF03357] (24-141)
  IPR005024 Snf7 family [PTHR10476] (8-140)

Sequence (195 aa):
METFKSLFAKPDPQAQMRKCNALMRQNIRKIDRDIQTVKQVEYKTKNLILQADKRAQRDPSRAKQAQQEVRDFARELVRARKTSARLITSKAQLNSVQMQVQEAFAVRKIEGSIRASVGIMKDVNSLIRLPELAGTMQELKVDKVLGEILKDRKQPALPVAPVPEPQKPQEEEEEEEDPEAMMDQMRNRLEALRS

Organism: Fusarium oxysporum f. sp. cubense (strain race 1) (NCBI:txid1229664)

Foldseek 3Di:
DVVVVPVVDDPDLVVLLVVLLVLLVVLLVVLVVVLVVLVVLLVVLVVLLVVLCVVCVVDVVCVVVSVVSNVVSVVVSVVSVVVNVVSVVLSVLSVVLNVQLVVQVVCCVVVVHGAADPSNVVSLVVNLPDPSCVVSSVVSCVRVSVVRNVVVPPDPPPPPPDPPPPDDPPPPPPPPPPVVVVVVVVVVVVVVVVD

Radius of gyration: 28.98 Å; chains: 1; bounding box: 98×30×70 Å

pLDDT: mean 75.24, std 17.75, range [34.34, 96.62]